Protein AF-A0A5B7D8T9-F1 (afdb_monomer_lite)

Sequence (237 aa):
MVVQKFILGPGKRHCGALPFSFLIMLFISLNLNTGWLFAVDQLNATWSFVVSMFLFISNCIALTYAAVNFSIFGKSLHQESNVDFWMGIGVLNAMAVYTTGSLVGFLESFTIFLSHEMKHDMYKVCTGIIILLHLLVILWFIIENTWLTYTFNTIVLHYGVLVWYVATMYPKQILQSTSAMNGLLISNVVVAVLALFFRIIILYSRNKHNKLYKMSTPGCNSHHADQNLEQKINNWY

Structure (mmCIF, N/CA/C/O backbone):
data_AF-A0A5B7D8T9-F1
#
_entry.id   AF-A0A5B7D8T9-F1
#
loop_
_atom_site.group_PDB
_atom_site.id
_atom_site.type_symbol
_atom_site.label_atom_id
_atom_site.label_alt_id
_atom_site.label_comp_id
_atom_site.label_asym_id
_atom_site.label_entity_id
_atom_site.label_seq_id
_atom_site.pdbx_PDB_ins_code
_atom_site.Cartn_x
_atom_site.Cartn_y
_atom_site.Cartn_z
_atom_site.occupancy
_atom_site.B_iso_or_equiv
_atom_site.auth_seq_id
_atom_site.auth_comp_id
_atom_site.auth_asym_id
_atom_site.auth_atom_id
_atom_site.pdbx_PDB_model_num
ATOM 1 N N . MET A 1 1 ? -30.979 7.161 8.306 1.00 43.00 1 MET A N 1
ATOM 2 C CA . MET A 1 1 ? -30.686 7.421 9.738 1.00 43.00 1 MET A CA 1
ATOM 3 C C . MET A 1 1 ? -29.367 6.810 10.224 1.00 43.00 1 MET A C 1
ATOM 5 O O . MET A 1 1 ? -28.649 7.505 10.926 1.00 43.00 1 MET A O 1
ATOM 9 N N . VAL A 1 2 ? -29.001 5.578 9.840 1.00 43.75 2 VAL A N 1
ATOM 10 C CA . VAL A 1 2 ? -27.739 4.922 10.270 1.00 43.75 2 VAL A CA 1
ATOM 11 C C . VAL A 1 2 ? -26.482 5.679 9.806 1.00 43.75 2 VAL A C 1
ATOM 13 O O . VAL A 1 2 ? -25.624 6.006 10.617 1.00 43.75 2 VAL A O 1
ATOM 16 N N . VAL A 1 3 ? -26.436 6.093 8.534 1.00 46.97 3 VAL A N 1
ATOM 17 C CA . VAL A 1 3 ? -25.315 6.872 7.959 1.00 46.97 3 VAL A CA 1
ATOM 18 C C . VAL A 1 3 ? -25.093 8.203 8.690 1.00 46.97 3 VAL A C 1
ATOM 20 O O . VAL A 1 3 ? -23.965 8.653 8.859 1.00 46.97 3 VAL A O 1
ATOM 23 N N . GLN A 1 4 ? -26.170 8.815 9.189 1.00 43.34 4 GLN A N 1
ATOM 24 C CA . GLN A 1 4 ? -26.106 10.103 9.874 1.00 43.34 4 GLN A CA 1
ATOM 25 C C . GLN A 1 4 ? -25.490 9.968 11.272 1.00 43.34 4 GLN A C 1
ATOM 27 O O . GLN A 1 4 ? -24.691 10.810 11.651 1.00 43.34 4 GLN A O 1
ATOM 32 N N . LYS A 1 5 ? -25.767 8.883 12.008 1.00 44.53 5 LYS A N 1
ATOM 33 C CA . LYS A 1 5 ? -25.095 8.596 13.289 1.00 44.53 5 LYS A CA 1
ATOM 34 C C . LYS A 1 5 ? -23.629 8.203 13.110 1.00 44.53 5 LYS A C 1
ATOM 36 O O . LYS A 1 5 ? -22.812 8.537 13.957 1.00 44.53 5 LYS A O 1
ATOM 41 N N . PHE A 1 6 ? -23.291 7.553 12.001 1.00 46.81 6 PHE A N 1
ATOM 42 C CA . PHE A 1 6 ? -21.914 7.158 11.709 1.00 46.81 6 PHE A CA 1
ATOM 43 C C . PHE A 1 6 ? -21.013 8.362 11.387 1.00 46.81 6 PHE A C 1
ATOM 45 O O . PHE A 1 6 ? -19.871 8.434 11.839 1.00 46.81 6 PHE A O 1
ATOM 52 N N . ILE A 1 7 ? -21.557 9.335 10.645 1.00 47.19 7 ILE A N 1
ATOM 53 C CA . ILE A 1 7 ? -20.848 10.560 10.246 1.00 47.19 7 ILE A CA 1
ATOM 54 C C . ILE A 1 7 ? -20.921 11.646 11.332 1.00 47.19 7 ILE A C 1
ATOM 56 O O . ILE A 1 7 ? -19.945 12.357 11.541 1.00 47.19 7 ILE A O 1
ATOM 60 N N . LEU A 1 8 ? -22.051 11.792 12.036 1.00 44.28 8 LEU A N 1
ATOM 61 C CA . LEU A 1 8 ? -22.294 12.915 12.959 1.00 44.28 8 LEU A CA 1
ATOM 62 C C . LEU A 1 8 ? -22.369 12.523 14.443 1.00 44.28 8 LEU A C 1
ATOM 64 O O . LEU A 1 8 ? -22.479 13.414 15.280 1.00 44.28 8 LEU A O 1
ATOM 68 N N . GLY A 1 9 ? -22.294 11.233 14.782 1.00 39.81 9 GLY A N 1
ATOM 69 C CA . GLY A 1 9 ? -22.501 10.741 16.145 1.00 39.81 9 GLY A CA 1
ATOM 70 C C . GLY A 1 9 ? -23.985 10.743 16.564 1.00 39.81 9 GLY A C 1
ATOM 71 O O . GLY A 1 9 ? -24.814 11.466 15.997 1.00 39.81 9 GLY A O 1
ATOM 72 N N . PRO A 1 10 ? -24.389 9.919 17.546 1.00 38.25 10 PRO A N 1
ATOM 73 C CA . PRO A 1 10 ? -25.750 9.928 18.065 1.00 38.25 10 PRO A CA 1
ATOM 74 C C . PRO A 1 10 ? -25.971 11.140 18.982 1.00 38.25 10 PRO A C 1
ATOM 76 O O . PRO A 1 10 ? -25.661 11.092 20.160 1.00 38.25 10 PRO A O 1
ATOM 79 N N . GLY A 1 11 ? -26.571 12.209 18.448 1.00 42.06 11 GLY A N 1
ATOM 80 C CA . GLY A 1 11 ? -27.147 13.307 19.237 1.00 42.06 11 GLY A CA 1
ATOM 81 C C . GLY A 1 11 ? -26.128 14.228 19.928 1.00 42.06 11 GLY A C 1
ATOM 82 O O . GLY A 1 11 ? -25.391 13.825 20.817 1.00 42.06 11 GLY A O 1
ATOM 83 N N . LYS A 1 12 ? -26.129 15.514 19.548 1.00 41.88 12 LYS A N 1
ATOM 84 C CA . LYS A 1 12 ? -25.393 16.630 20.191 1.00 41.88 12 LYS A CA 1
ATOM 85 C C . LYS A 1 12 ? -23.893 16.411 20.497 1.00 41.88 12 LYS A C 1
ATOM 87 O O . LYS A 1 12 ? -23.324 17.181 21.266 1.00 41.88 12 LYS A O 1
ATOM 92 N N . ARG A 1 13 ? -23.223 15.419 19.905 1.00 42.53 13 ARG A N 1
ATOM 93 C CA . ARG A 1 13 ? -21.774 15.207 20.046 1.00 42.53 13 ARG A CA 1
ATOM 94 C C . ARG A 1 13 ? -21.156 14.951 18.678 1.00 42.53 13 ARG A C 1
ATOM 96 O O . ARG A 1 13 ? -21.388 13.909 18.084 1.00 42.53 13 ARG A O 1
ATOM 103 N N . HIS A 1 14 ? -20.341 15.897 18.215 1.00 39.81 14 HIS A N 1
ATOM 104 C CA . HIS A 1 14 ? -19.605 15.876 16.942 1.00 39.81 14 HIS A CA 1
ATOM 105 C C . HIS A 1 14 ? -18.456 14.842 16.887 1.00 39.81 14 HIS A C 1
ATOM 107 O O . HIS A 1 14 ? -17.431 15.088 16.260 1.00 39.81 14 HIS A O 1
ATOM 113 N N . CYS A 1 15 ? -18.588 13.691 17.546 1.00 44.22 15 CYS A N 1
ATOM 114 C CA . CYS A 1 15 ? -17.618 12.596 17.475 1.00 44.22 15 CYS A CA 1
ATOM 115 C C . CYS A 1 15 ? -18.194 11.477 16.604 1.00 44.22 15 CYS A C 1
ATOM 117 O O . CYS A 1 15 ? -18.611 10.433 17.100 1.00 44.22 15 CYS A O 1
ATOM 119 N N . GLY A 1 16 ? -18.270 11.732 15.296 1.00 53.00 16 GLY A N 1
ATOM 120 C CA . GLY A 1 16 ? -18.497 10.678 14.310 1.00 53.00 16 GLY A CA 1
ATOM 121 C C . GLY A 1 16 ? -17.298 9.730 14.253 1.00 53.00 16 GLY A C 1
ATOM 122 O O . GLY A 1 16 ? -16.167 10.123 14.540 1.00 53.00 16 GLY A O 1
ATOM 123 N N . ALA A 1 17 ? -17.532 8.479 13.861 1.00 53.25 17 ALA A N 1
ATOM 124 C CA . ALA A 1 17 ? -16.479 7.466 13.747 1.00 53.25 17 ALA A CA 1
ATOM 125 C C . ALA A 1 17 ? -15.446 7.800 12.652 1.00 53.25 17 ALA A C 1
ATOM 127 O O . ALA A 1 17 ? -14.334 7.273 12.659 1.00 53.25 17 ALA A O 1
ATOM 128 N N . LEU A 1 18 ? -15.817 8.679 11.714 1.00 63.09 18 LEU A N 1
ATOM 129 C CA . LEU A 1 18 ? -14.975 9.162 10.627 1.00 63.09 18 LEU A CA 1
ATOM 130 C C . LEU A 1 18 ? -14.757 10.678 10.768 1.00 63.09 18 LEU A C 1
ATOM 132 O O . LEU A 1 18 ? -15.728 11.434 10.718 1.00 63.09 18 LEU A O 1
ATOM 136 N N . PRO A 1 19 ? -13.507 11.149 10.923 1.00 72.44 19 PRO A N 1
ATOM 137 C CA . PRO A 1 19 ? -13.220 12.574 11.053 1.00 72.44 19 PRO A CA 1
ATOM 138 C C . PRO A 1 19 ? -13.486 13.308 9.731 1.00 72.44 19 PRO A C 1
ATOM 140 O O . PRO A 1 19 ? -13.296 12.757 8.648 1.00 72.44 19 PRO A O 1
ATOM 143 N N . PHE A 1 20 ? -13.825 14.595 9.797 1.00 76.19 20 PHE A N 1
ATOM 144 C CA . PHE A 1 20 ? -13.980 15.431 8.598 1.00 76.19 20 PHE A CA 1
ATOM 145 C C . PHE A 1 20 ? -12.715 15.435 7.715 1.00 76.19 20 PHE A C 1
ATOM 147 O O . PHE A 1 20 ? -12.805 15.363 6.491 1.00 76.19 20 PHE A O 1
ATOM 154 N N . SER A 1 21 ? -11.530 15.391 8.334 1.00 75.94 21 SER A N 1
ATOM 155 C CA . SER A 1 21 ? -10.243 15.281 7.635 1.00 75.94 21 SER A CA 1
ATOM 156 C C . SER A 1 21 ? -10.119 14.015 6.780 1.00 75.94 21 SER A C 1
ATOM 158 O O . SER A 1 21 ? -9.490 14.051 5.726 1.00 75.94 21 SER A O 1
ATOM 160 N N . PHE A 1 22 ? -10.742 12.904 7.194 1.00 80.38 22 PHE A N 1
ATOM 161 C CA . PHE A 1 22 ? -10.774 11.677 6.396 1.00 80.38 22 PHE A CA 1
ATOM 162 C C . PHE A 1 22 ? -11.595 11.871 5.119 1.00 80.38 22 PHE A C 1
ATOM 164 O O . PHE A 1 22 ? -11.158 11.450 4.054 1.00 80.38 22 PHE A O 1
ATOM 171 N N . LEU A 1 23 ? -12.744 12.549 5.201 1.00 82.19 23 LEU A N 1
ATOM 172 C CA . LEU A 1 23 ? -13.601 12.802 4.038 1.00 82.19 23 LEU A CA 1
ATOM 173 C C . LEU A 1 23 ? -12.921 13.715 3.013 1.00 82.19 23 LEU A C 1
ATOM 175 O O . LEU A 1 23 ? -13.000 13.444 1.816 1.00 82.19 23 LEU A O 1
ATOM 179 N N . ILE A 1 24 ? -12.213 14.752 3.473 1.00 85.31 24 ILE A N 1
ATOM 180 C CA . ILE A 1 24 ? -11.424 15.620 2.5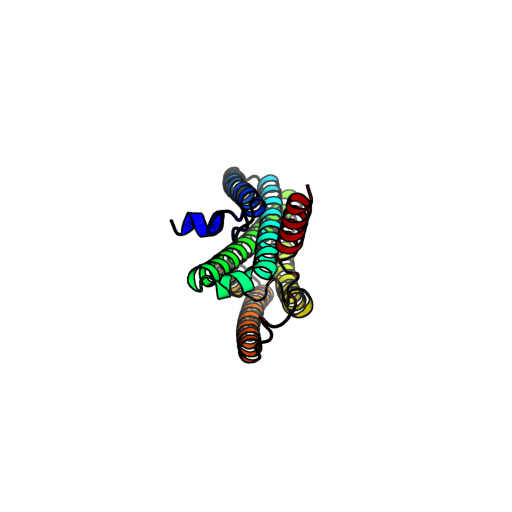87 1.00 85.31 24 ILE A CA 1
ATOM 181 C C . ILE A 1 24 ? -10.347 14.806 1.868 1.00 85.31 24 ILE A C 1
ATOM 183 O O . ILE A 1 24 ? -10.234 14.883 0.646 1.00 85.31 24 ILE A O 1
ATOM 187 N N . MET A 1 25 ? -9.580 13.999 2.608 1.00 84.75 25 MET A N 1
ATOM 188 C CA . MET A 1 25 ? -8.524 13.181 2.009 1.00 84.75 25 MET A CA 1
ATOM 189 C C . MET A 1 25 ? -9.087 12.140 1.044 1.00 84.75 25 MET A C 1
ATOM 191 O O . MET A 1 25 ? -8.540 11.972 -0.037 1.00 84.75 25 MET A O 1
ATOM 195 N N . LEU A 1 26 ? -10.217 11.509 1.371 1.00 84.00 26 LEU A N 1
ATOM 196 C CA . LEU A 1 26 ? -10.896 10.570 0.478 1.00 84.00 26 LEU A CA 1
ATOM 197 C C . LEU A 1 26 ? -11.337 11.247 -0.827 1.00 84.00 26 LEU A C 1
ATOM 199 O O . LEU A 1 26 ? -11.164 10.681 -1.904 1.00 84.00 26 LEU A O 1
ATOM 203 N N . PHE A 1 27 ? -11.875 12.465 -0.744 1.00 88.88 27 PHE A N 1
ATOM 204 C CA . PHE A 1 27 ? -12.256 13.235 -1.924 1.00 88.88 27 PHE A CA 1
ATOM 205 C C . PHE A 1 27 ? -11.039 13.572 -2.791 1.00 88.88 27 PHE A C 1
ATOM 207 O O . PHE A 1 27 ? -11.078 13.378 -4.005 1.00 88.88 27 PHE A O 1
ATOM 214 N N . ILE A 1 28 ? -9.935 14.015 -2.183 1.00 88.75 28 ILE A N 1
ATOM 215 C CA . ILE A 1 28 ? -8.673 14.266 -2.894 1.00 88.75 28 ILE A CA 1
ATOM 216 C C . ILE A 1 28 ? -8.180 12.981 -3.573 1.00 88.75 28 ILE A C 1
ATOM 218 O O . ILE A 1 28 ? -7.892 13.002 -4.768 1.00 88.75 28 ILE A O 1
ATOM 222 N N . SER A 1 29 ? -8.162 11.852 -2.859 1.00 89.25 29 SER A N 1
ATOM 223 C CA . SER A 1 29 ? -7.761 10.550 -3.401 1.00 89.25 29 SER A CA 1
ATOM 224 C C . SER A 1 29 ? -8.619 10.105 -4.587 1.00 89.25 29 SER A C 1
ATOM 226 O O . SER A 1 29 ? -8.094 9.554 -5.550 1.00 89.25 29 SER A O 1
ATOM 228 N N . LEU A 1 30 ? -9.935 10.338 -4.553 1.00 88.56 30 LEU A N 1
ATOM 229 C CA . LEU A 1 30 ? -10.829 10.007 -5.669 1.00 88.56 30 LEU A CA 1
ATOM 230 C C . LEU A 1 30 ? -10.535 10.864 -6.905 1.00 88.56 30 LEU A C 1
ATOM 232 O O . LEU A 1 30 ? -10.457 10.332 -8.009 1.00 88.56 30 LEU A O 1
ATOM 236 N N . ASN A 1 31 ? -10.309 12.169 -6.727 1.00 91.06 31 ASN A N 1
ATOM 237 C CA . ASN A 1 31 ? -9.946 13.058 -7.834 1.00 91.06 31 ASN A CA 1
ATOM 238 C C . ASN A 1 31 ? -8.579 12.698 -8.432 1.00 91.06 31 ASN A C 1
ATOM 240 O O . ASN A 1 31 ? -8.431 12.680 -9.652 1.00 91.06 31 ASN A O 1
ATOM 244 N N . LEU A 1 32 ? -7.596 12.370 -7.589 1.00 89.00 32 LEU A N 1
ATOM 245 C CA . LEU A 1 32 ? -6.278 11.919 -8.038 1.00 89.00 32 LEU A CA 1
ATOM 246 C C . LEU A 1 32 ? -6.350 10.586 -8.790 1.00 89.00 32 LEU A C 1
ATOM 248 O O . LEU A 1 32 ? -5.643 10.424 -9.778 1.00 89.00 32 LEU A O 1
ATOM 252 N N . ASN A 1 33 ? -7.220 9.659 -8.381 1.00 90.38 33 ASN A N 1
ATOM 253 C CA . ASN A 1 33 ? -7.427 8.401 -9.104 1.00 90.38 33 ASN A CA 1
ATOM 254 C C . ASN A 1 33 ? -7.993 8.654 -10.512 1.00 90.38 33 ASN A C 1
ATOM 256 O O . ASN A 1 33 ? -7.433 8.187 -11.502 1.00 90.38 33 ASN A O 1
ATOM 260 N N . THR A 1 34 ? -9.024 9.491 -10.631 1.00 89.44 34 THR A N 1
ATOM 261 C CA . THR A 1 34 ? -9.548 9.888 -11.947 1.00 89.44 34 THR A CA 1
ATOM 262 C C . THR A 1 34 ? -8.481 10.602 -12.786 1.00 89.44 34 THR A C 1
ATOM 264 O O . THR A 1 34 ? -8.337 10.325 -13.974 1.00 89.44 34 THR A O 1
ATOM 267 N N . GLY A 1 35 ? -7.688 11.486 -12.169 1.00 88.00 35 GLY A N 1
ATOM 268 C CA . GLY A 1 35 ? -6.575 12.177 -12.824 1.00 88.00 35 GLY A CA 1
ATOM 269 C C . GLY A 1 35 ? -5.482 11.230 -13.325 1.00 88.00 35 GLY A C 1
ATOM 270 O O . GLY A 1 35 ? -4.941 11.443 -14.408 1.00 88.00 35 GLY A O 1
ATOM 271 N N . TRP A 1 36 ? -5.189 10.162 -12.579 1.00 89.12 36 TRP A N 1
ATOM 272 C CA . TRP A 1 36 ? -4.262 9.114 -13.000 1.00 89.12 36 TRP A CA 1
ATOM 273 C C . TRP A 1 36 ? -4.777 8.376 -14.237 1.00 89.12 36 TRP A C 1
ATOM 275 O O . TRP A 1 36 ? -4.012 8.151 -15.169 1.00 89.12 36 TRP A O 1
ATOM 285 N N . LEU A 1 37 ? -6.077 8.073 -14.295 1.00 87.75 37 LEU A N 1
ATOM 286 C CA . LEU A 1 37 ? -6.676 7.406 -15.452 1.00 87.75 37 LEU A CA 1
ATOM 287 C C . LEU A 1 37 ? -6.479 8.223 -16.741 1.00 87.75 37 LEU A C 1
ATOM 289 O O . LEU A 1 37 ? -6.075 7.679 -17.765 1.00 87.75 37 LEU A O 1
ATOM 293 N N . PHE A 1 38 ? -6.684 9.543 -16.669 1.00 89.81 38 PHE A N 1
ATOM 294 C CA . PHE A 1 38 ? -6.416 10.449 -17.791 1.00 89.81 38 PHE A CA 1
ATOM 295 C C . PHE A 1 38 ? -4.926 10.549 -18.136 1.00 89.81 38 PHE A C 1
ATOM 297 O O . PHE A 1 38 ? -4.572 10.682 -19.305 1.00 89.81 38 PHE A O 1
ATOM 304 N N . ALA A 1 39 ? -4.042 10.481 -17.137 1.00 86.88 39 ALA A N 1
ATOM 305 C CA . ALA A 1 39 ? -2.597 10.492 -17.354 1.00 86.88 39 ALA A CA 1
ATOM 306 C C . ALA A 1 39 ? -2.124 9.270 -18.155 1.00 86.88 39 ALA A C 1
ATOM 308 O O . ALA A 1 39 ? -1.295 9.404 -19.059 1.00 86.88 39 ALA A O 1
ATOM 309 N N . VAL A 1 40 ? -2.681 8.100 -17.831 1.00 83.25 40 VAL A N 1
ATOM 310 C CA . VAL A 1 40 ? -2.406 6.839 -18.526 1.00 83.25 40 VAL A CA 1
ATOM 311 C C . VAL A 1 40 ? -2.975 6.865 -19.944 1.00 83.25 40 VAL A C 1
ATOM 313 O O . VAL A 1 40 ? -2.287 6.446 -20.870 1.00 83.25 40 VAL A O 1
ATOM 316 N N . ASP A 1 41 ? -4.182 7.405 -20.132 1.00 87.94 41 ASP A N 1
ATOM 317 C CA . ASP A 1 41 ? -4.826 7.523 -21.450 1.00 87.94 41 ASP A CA 1
ATOM 318 C C . ASP A 1 41 ? -4.022 8.411 -22.416 1.00 87.94 41 ASP A C 1
ATOM 320 O O . ASP A 1 41 ? -3.863 8.104 -23.594 1.00 87.94 41 ASP A O 1
ATOM 324 N N . GLN A 1 42 ? -3.401 9.473 -21.896 1.00 86.38 42 GLN A N 1
ATOM 325 C CA . GLN A 1 42 ? -2.500 10.332 -22.670 1.00 86.38 42 GLN A CA 1
ATOM 326 C C . GLN A 1 42 ? -1.100 9.731 -22.892 1.00 86.38 42 GLN A C 1
ATOM 328 O O . GLN A 1 42 ? -0.241 10.401 -23.468 1.00 86.38 42 GLN A O 1
ATOM 333 N N . LEU A 1 43 ? -0.842 8.501 -22.427 1.00 81.62 43 LEU A N 1
ATOM 334 C CA . LEU A 1 43 ? 0.456 7.812 -22.488 1.00 81.62 43 LEU A CA 1
ATOM 335 C C . LEU A 1 43 ? 1.620 8.631 -21.898 1.00 81.62 43 LEU A C 1
ATOM 337 O O . LEU A 1 43 ? 2.786 8.415 -22.234 1.00 81.62 43 LEU A O 1
ATOM 341 N N . ASN A 1 44 ? 1.329 9.568 -20.992 1.00 86.00 44 ASN A N 1
ATOM 342 C CA . ASN A 1 44 ? 2.344 10.406 -20.368 1.00 86.00 44 ASN A CA 1
ATOM 343 C C . ASN A 1 44 ? 2.877 9.716 -19.104 1.00 86.00 44 ASN A C 1
ATOM 345 O O . ASN A 1 44 ? 2.279 9.793 -18.023 1.00 86.00 44 ASN A O 1
ATOM 349 N N . ALA A 1 45 ? 4.015 9.031 -19.249 1.00 84.38 45 ALA A N 1
ATOM 350 C CA . ALA A 1 45 ? 4.645 8.248 -18.186 1.00 84.38 45 ALA A CA 1
ATOM 351 C C . ALA A 1 45 ? 5.021 9.100 -16.962 1.00 84.38 45 ALA A C 1
ATOM 353 O O . ALA A 1 45 ? 4.786 8.693 -15.822 1.00 84.38 45 ALA A O 1
ATOM 354 N N . THR A 1 46 ? 5.552 10.304 -17.190 1.00 88.12 46 THR A N 1
ATOM 355 C CA . THR A 1 46 ? 5.967 11.216 -16.116 1.00 88.12 46 THR A CA 1
ATOM 356 C C . THR A 1 46 ? 4.766 11.699 -15.307 1.00 88.12 46 THR A C 1
ATOM 358 O O . THR A 1 46 ? 4.784 11.653 -14.076 1.00 88.12 46 THR A O 1
ATOM 361 N N . TRP A 1 47 ? 3.688 12.108 -15.981 1.00 88.62 47 TRP A N 1
ATOM 362 C CA . TRP A 1 47 ? 2.477 12.560 -15.296 1.00 88.62 47 TRP A CA 1
ATOM 363 C C . TRP A 1 47 ? 1.801 11.422 -14.522 1.00 88.62 47 TRP A C 1
ATOM 365 O O . TRP A 1 47 ? 1.436 11.597 -13.358 1.00 88.62 47 TRP A O 1
ATOM 375 N N . SER A 1 48 ? 1.729 10.229 -15.118 1.00 88.06 48 SER A N 1
ATOM 376 C CA . SER A 1 48 ? 1.174 9.035 -14.465 1.00 88.06 48 SER A CA 1
ATOM 377 C C . SER A 1 48 ? 1.929 8.677 -13.185 1.00 88.06 48 SER A C 1
ATOM 379 O O . SER A 1 48 ? 1.309 8.365 -12.166 1.00 88.06 48 SER A O 1
ATOM 381 N N . PHE A 1 49 ? 3.261 8.781 -13.198 1.00 89.62 49 PHE A N 1
ATOM 382 C CA . PHE A 1 49 ? 4.093 8.561 -12.017 1.00 89.62 49 PHE A CA 1
ATOM 383 C C . PHE A 1 49 ? 3.811 9.579 -10.906 1.00 89.62 49 PHE A C 1
ATOM 385 O O . PHE A 1 49 ? 3.533 9.184 -9.770 1.00 89.62 49 PHE A O 1
ATOM 392 N N . VAL A 1 50 ? 3.832 10.876 -11.228 1.00 92.19 50 VAL A N 1
ATOM 393 C CA . VAL A 1 50 ? 3.627 11.946 -10.239 1.00 92.19 50 VAL A CA 1
ATOM 394 C C . VAL A 1 50 ? 2.248 11.828 -9.593 1.00 92.19 50 VAL A C 1
ATOM 396 O O . VAL A 1 50 ? 2.139 11.824 -8.366 1.00 92.19 50 VAL A O 1
ATOM 399 N N . VAL A 1 51 ? 1.192 11.660 -10.392 1.00 91.31 51 VAL A N 1
ATOM 400 C CA . VAL A 1 51 ? -0.175 11.538 -9.868 1.00 91.31 51 VAL A CA 1
ATOM 401 C C . VAL A 1 51 ? -0.331 10.277 -9.013 1.00 91.31 51 VAL A C 1
ATOM 403 O O . VAL A 1 51 ? -0.915 10.353 -7.932 1.00 91.31 51 VAL A O 1
ATOM 406 N N . SER A 1 52 ? 0.256 9.144 -9.420 1.00 89.69 52 SER A N 1
ATOM 407 C CA . SER A 1 52 ? 0.236 7.908 -8.618 1.00 89.69 52 SER A CA 1
ATOM 408 C C . SER A 1 52 ? 0.946 8.062 -7.276 1.00 89.69 52 SER A C 1
ATOM 410 O O . SER A 1 52 ? 0.491 7.521 -6.268 1.00 89.69 52 SER A O 1
ATOM 412 N N . MET A 1 53 ? 2.049 8.813 -7.235 1.00 91.44 53 MET A N 1
ATOM 413 C CA . MET A 1 53 ? 2.772 9.099 -5.997 1.00 91.44 53 MET A CA 1
ATOM 414 C C . MET A 1 53 ? 1.899 9.901 -5.026 1.00 91.44 53 MET A C 1
ATOM 416 O O . MET A 1 53 ? 1.760 9.521 -3.862 1.00 91.44 53 MET A O 1
ATOM 420 N N . PHE A 1 54 ? 1.253 10.971 -5.500 1.00 92.12 54 PHE A N 1
ATOM 421 C CA . PHE A 1 54 ? 0.324 11.757 -4.680 1.00 92.12 54 PHE A CA 1
ATOM 422 C C . PHE A 1 54 ? -0.901 10.944 -4.244 1.00 92.12 54 PHE A C 1
ATOM 424 O O . PHE A 1 54 ? -1.345 11.067 -3.098 1.00 92.12 54 PHE A O 1
ATOM 431 N N . LEU A 1 55 ? -1.425 10.079 -5.115 1.00 92.00 55 LEU A N 1
ATOM 432 C CA . LEU A 1 55 ? -2.523 9.168 -4.793 1.00 92.00 55 LEU A CA 1
ATOM 433 C C . LEU A 1 55 ? -2.133 8.200 -3.666 1.00 92.00 55 LEU A C 1
ATOM 435 O O . LEU A 1 55 ? -2.867 8.042 -2.693 1.00 92.00 55 LEU A O 1
ATOM 439 N N . PHE A 1 56 ? -0.953 7.588 -3.751 1.00 91.12 56 PHE A N 1
ATOM 440 C CA . PHE A 1 56 ? -0.464 6.695 -2.705 1.00 91.12 56 PHE A CA 1
ATOM 441 C C . PHE A 1 56 ? -0.267 7.431 -1.370 1.00 91.12 56 PHE A C 1
ATOM 443 O O . PHE A 1 56 ? -0.732 6.958 -0.331 1.00 91.12 56 PHE A O 1
ATOM 450 N N . ILE A 1 57 ? 0.354 8.614 -1.388 1.00 89.56 57 ILE A N 1
ATOM 451 C CA . ILE A 1 57 ? 0.595 9.414 -0.176 1.00 89.56 57 ILE A CA 1
ATOM 452 C C . ILE A 1 57 ? -0.726 9.833 0.481 1.00 89.56 57 ILE A C 1
ATOM 454 O O . ILE A 1 57 ? -0.896 9.649 1.687 1.00 89.56 57 ILE A O 1
ATOM 458 N N . SER A 1 58 ? -1.679 10.353 -0.294 1.00 88.75 58 SER A N 1
ATOM 459 C CA . SER A 1 58 ? -2.996 10.754 0.224 1.00 88.75 58 SER A CA 1
ATOM 460 C C . SER A 1 58 ? -3.756 9.575 0.839 1.00 88.75 58 SER A C 1
ATOM 462 O O . SER A 1 58 ? -4.302 9.708 1.936 1.00 88.75 58 SER A O 1
ATOM 464 N N . ASN A 1 59 ? -3.701 8.392 0.223 1.00 89.44 59 ASN A N 1
ATOM 465 C CA . ASN A 1 59 ? -4.303 7.174 0.771 1.00 89.44 59 ASN A CA 1
ATOM 466 C C . ASN A 1 59 ? -3.623 6.685 2.058 1.00 89.44 59 ASN A C 1
ATOM 468 O O . ASN A 1 59 ? -4.311 6.272 2.994 1.00 89.44 59 ASN A O 1
ATOM 472 N N . CYS A 1 60 ? -2.297 6.785 2.164 1.00 87.12 60 CYS A N 1
ATOM 473 C CA . CYS A 1 60 ? -1.572 6.504 3.408 1.00 87.12 60 CYS A CA 1
ATOM 474 C C . CYS A 1 60 ? -1.983 7.454 4.542 1.00 87.12 60 CYS A C 1
ATOM 476 O O . CYS A 1 60 ? -2.204 7.019 5.677 1.00 87.12 60 CYS A O 1
ATOM 478 N N . ILE A 1 61 ? -2.131 8.745 4.236 1.00 86.56 61 ILE A N 1
ATOM 479 C CA . ILE A 1 61 ? -2.568 9.762 5.198 1.00 86.56 61 ILE A CA 1
ATOM 480 C C . ILE A 1 61 ? -4.012 9.490 5.642 1.00 86.56 61 ILE A C 1
ATOM 482 O O . ILE A 1 61 ? -4.288 9.447 6.842 1.00 86.56 61 ILE A O 1
ATOM 486 N N . ALA A 1 62 ? -4.924 9.237 4.698 1.00 84.12 62 ALA A N 1
ATOM 487 C CA . ALA A 1 62 ? -6.322 8.915 4.983 1.00 84.12 62 ALA A CA 1
ATOM 488 C C . ALA A 1 62 ? -6.452 7.665 5.867 1.00 84.12 62 ALA A C 1
ATOM 490 O O . ALA A 1 62 ? -7.186 7.679 6.858 1.00 84.12 62 ALA A O 1
ATOM 491 N N . LEU A 1 63 ? -5.696 6.610 5.550 1.00 86.00 63 LEU A N 1
ATOM 492 C CA . LEU A 1 63 ? -5.668 5.374 6.327 1.00 86.00 63 LEU A CA 1
ATOM 493 C C . LEU A 1 63 ? -5.156 5.613 7.751 1.00 86.00 63 LEU A C 1
ATOM 495 O O . LEU A 1 63 ? -5.743 5.108 8.704 1.00 86.00 63 LEU A O 1
ATOM 499 N N . THR A 1 64 ? -4.108 6.423 7.908 1.00 83.06 64 THR A N 1
ATOM 500 C CA . THR A 1 64 ? -3.556 6.762 9.227 1.00 83.06 64 THR A CA 1
ATOM 501 C C . THR A 1 64 ? -4.560 7.541 10.067 1.00 83.06 64 THR A C 1
ATOM 503 O O . THR A 1 64 ? -4.787 7.186 11.223 1.00 83.06 64 THR A O 1
ATOM 506 N N . TYR A 1 65 ? -5.231 8.546 9.496 1.00 82.12 65 TYR A N 1
ATOM 507 C CA . TYR A 1 65 ? -6.286 9.268 10.210 1.00 82.12 65 TYR A CA 1
ATOM 508 C C . TYR A 1 65 ? -7.441 8.350 10.609 1.00 82.12 65 TYR A C 1
ATOM 510 O O . TYR A 1 65 ? -7.910 8.433 11.746 1.00 82.12 65 TYR A O 1
ATOM 518 N N . ALA A 1 66 ? -7.886 7.461 9.719 1.00 80.31 66 ALA A N 1
ATOM 519 C CA . ALA A 1 66 ? -8.940 6.501 10.032 1.00 80.31 66 ALA A CA 1
ATOM 520 C C . ALA A 1 66 ? -8.516 5.544 11.160 1.00 80.31 66 ALA A C 1
ATOM 522 O O . ALA A 1 66 ? -9.271 5.339 12.110 1.00 80.31 66 ALA A O 1
ATOM 523 N N . ALA A 1 67 ? -7.291 5.019 11.107 1.00 79.31 67 ALA A N 1
ATOM 524 C CA . ALA A 1 67 ? -6.771 4.069 12.085 1.00 79.31 67 ALA A CA 1
ATOM 525 C C . ALA A 1 67 ? -6.574 4.711 13.469 1.00 79.31 67 ALA A C 1
ATOM 527 O O . ALA A 1 67 ? -6.974 4.138 14.483 1.00 79.31 67 ALA A O 1
ATOM 528 N N . VAL A 1 68 ? -6.027 5.931 13.526 1.00 79.19 68 VAL A N 1
ATOM 529 C CA . VAL A 1 68 ? -5.846 6.682 14.780 1.00 79.19 68 VAL A CA 1
ATOM 530 C C . VAL A 1 68 ? -7.193 6.970 15.435 1.00 79.19 68 VAL A C 1
ATOM 532 O O . VAL A 1 68 ? -7.375 6.658 16.611 1.00 79.19 68 VAL A O 1
ATOM 535 N N . ASN A 1 69 ? -8.167 7.483 14.681 1.00 74.50 69 ASN A N 1
ATOM 536 C CA . ASN A 1 69 ? -9.494 7.761 15.232 1.00 74.50 69 ASN A CA 1
ATOM 537 C C . ASN A 1 69 ? -10.203 6.482 15.683 1.00 74.50 69 ASN A C 1
ATOM 539 O O . ASN A 1 69 ? -10.769 6.450 16.775 1.00 74.50 69 ASN A O 1
ATOM 543 N N . PHE A 1 70 ? -10.100 5.397 14.914 1.00 74.31 70 PHE A N 1
ATOM 544 C CA . PHE A 1 70 ? -10.658 4.111 15.321 1.00 74.31 70 PHE A CA 1
ATOM 545 C C . PHE A 1 70 ? -9.996 3.569 16.597 1.00 74.31 70 PHE A C 1
ATOM 547 O O . PHE A 1 70 ? -10.680 3.013 17.451 1.00 74.31 70 PHE A O 1
ATOM 554 N N . SER A 1 71 ? -8.691 3.782 16.790 1.00 73.00 71 SER A N 1
ATOM 555 C CA . SER A 1 71 ? -7.999 3.371 18.020 1.00 73.00 71 SER A CA 1
ATOM 556 C C . SER A 1 71 ? -8.456 4.144 19.265 1.00 73.00 71 SER A C 1
ATOM 558 O O . SER A 1 71 ? -8.516 3.570 20.350 1.00 73.00 71 SER A O 1
ATOM 560 N N . ILE A 1 72 ? -8.840 5.417 19.106 1.00 70.88 72 ILE A N 1
ATOM 561 C CA . ILE A 1 72 ? -9.308 6.282 20.199 1.00 70.88 72 ILE A CA 1
ATOM 562 C C . ILE A 1 72 ? -10.781 5.998 20.528 1.00 70.88 72 ILE A C 1
ATOM 564 O O . ILE A 1 72 ? -11.136 5.802 21.690 1.00 70.88 72 ILE A O 1
ATOM 568 N N . PHE A 1 73 ? -11.648 5.941 19.512 1.00 68.00 73 PHE A N 1
ATOM 569 C CA . PHE A 1 73 ? -13.102 5.845 19.694 1.00 68.00 73 PHE A CA 1
ATOM 570 C C . PHE A 1 73 ? -13.653 4.415 19.630 1.00 68.00 73 PHE A C 1
ATOM 572 O O . PHE A 1 73 ? -14.783 4.174 20.060 1.00 68.00 73 PHE A O 1
ATOM 579 N N . GLY A 1 74 ? -12.872 3.442 19.153 1.00 63.84 74 GLY A N 1
ATOM 580 C CA . GLY A 1 74 ? -13.333 2.075 18.892 1.00 63.84 74 GLY A CA 1
ATOM 581 C C . GLY A 1 74 ? -13.901 1.364 20.121 1.00 63.84 74 GLY A C 1
ATOM 582 O O . GLY A 1 74 ? -14.862 0.606 20.006 1.00 63.84 74 GLY A O 1
ATOM 583 N N . LYS A 1 75 ? -13.377 1.652 21.319 1.00 63.59 75 LYS A N 1
ATOM 584 C CA . LYS A 1 75 ? -13.907 1.086 22.569 1.00 63.59 75 LYS A CA 1
ATOM 585 C C . LYS A 1 75 ? -15.266 1.680 22.957 1.00 63.59 75 LYS A C 1
ATOM 587 O O . LYS A 1 75 ? -16.128 0.937 23.415 1.00 63.59 75 LYS A O 1
ATOM 592 N N . SER A 1 76 ? -15.459 2.985 22.748 1.00 59.81 76 SER A N 1
ATOM 593 C CA . SER A 1 76 ? -16.737 3.662 23.011 1.00 59.81 76 SER A CA 1
ATOM 594 C C . SER A 1 76 ? -17.810 3.198 22.025 1.00 59.81 76 SER A C 1
ATOM 596 O O . SER A 1 76 ? -18.936 2.919 22.423 1.00 59.81 76 SER A O 1
ATOM 598 N N . LEU A 1 77 ? -17.439 3.012 20.752 1.00 61.12 77 LEU A N 1
ATOM 599 C CA . LEU A 1 77 ? -18.342 2.480 19.731 1.00 61.12 77 LEU A CA 1
ATOM 600 C C . LEU A 1 77 ? -18.795 1.049 20.030 1.00 61.12 77 LEU A C 1
ATOM 602 O O . LEU A 1 77 ? -19.974 0.748 19.877 1.00 61.12 77 LEU A O 1
ATOM 606 N N . HIS A 1 78 ? -17.893 0.174 20.489 1.00 63.75 78 HIS A N 1
ATOM 607 C CA . HIS A 1 78 ? -18.259 -1.206 20.829 1.00 63.75 78 HIS A CA 1
ATOM 608 C C . HIS A 1 78 ? -19.291 -1.282 21.968 1.00 63.75 78 HIS A C 1
ATOM 610 O O . HIS A 1 78 ? -20.107 -2.198 22.000 1.00 63.75 78 HIS A O 1
ATOM 616 N N . GLN A 1 79 ? -19.270 -0.313 22.887 1.00 62.28 79 GLN A N 1
ATOM 617 C CA . GLN A 1 79 ? -20.209 -0.245 24.008 1.00 62.28 79 GLN A CA 1
ATOM 618 C C . GLN A 1 79 ? -21.577 0.326 23.609 1.00 62.28 79 GLN A C 1
ATOM 620 O O . GLN A 1 79 ? -22.586 -0.111 24.154 1.00 62.28 79 GLN A O 1
ATOM 625 N N . GLU A 1 80 ? -21.626 1.273 22.668 1.00 63.59 80 GLU A N 1
ATOM 626 C CA . GLU A 1 80 ? -22.883 1.893 22.227 1.00 63.59 80 GLU A CA 1
ATOM 627 C C . GLU A 1 80 ? -23.603 1.097 21.127 1.00 63.59 80 GLU A C 1
ATOM 629 O O . GLU A 1 80 ? -24.833 1.031 21.120 1.00 63.59 80 GLU A O 1
ATOM 634 N N . SER A 1 81 ? -22.869 0.496 20.184 1.00 64.69 81 SER A N 1
ATOM 635 C CA . SER A 1 81 ? -23.444 -0.202 19.031 1.00 64.69 81 SER A CA 1
ATOM 636 C C . SER A 1 81 ? -22.443 -1.166 18.392 1.00 64.69 81 SER A C 1
ATOM 638 O O . SER A 1 81 ? -21.468 -0.771 17.749 1.00 64.69 81 SER A O 1
ATOM 640 N N . ASN A 1 82 ? -22.728 -2.469 18.488 1.00 66.56 82 ASN A N 1
ATOM 641 C CA . ASN A 1 82 ? -21.928 -3.498 17.819 1.00 66.56 82 ASN A CA 1
ATOM 642 C C . ASN A 1 82 ? -21.897 -3.318 16.291 1.00 66.56 82 ASN A C 1
ATOM 644 O O . ASN A 1 82 ? -20.874 -3.586 15.668 1.00 66.56 82 ASN A O 1
ATOM 648 N N . VAL A 1 83 ? -22.990 -2.849 15.682 1.00 70.81 83 VAL A N 1
ATOM 649 C CA . VAL A 1 83 ? -23.092 -2.687 14.221 1.00 70.81 83 VAL A CA 1
ATOM 650 C C . VAL A 1 83 ? -22.146 -1.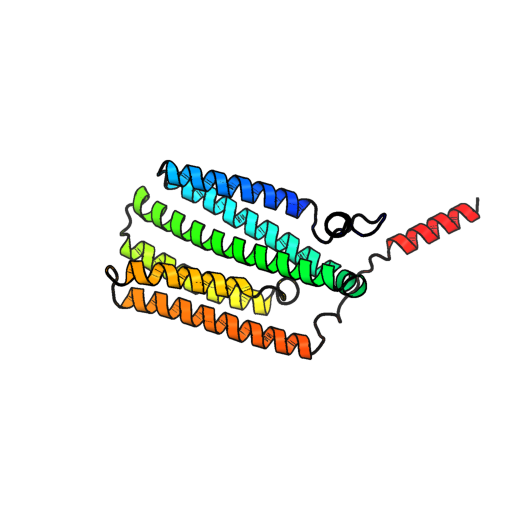597 13.719 1.00 70.81 83 VAL A C 1
ATOM 652 O O . VAL A 1 83 ? -21.418 -1.816 12.751 1.00 70.81 83 VAL A O 1
ATOM 655 N N . ASP A 1 84 ? -22.096 -0.457 14.410 1.00 66.94 84 ASP A N 1
ATOM 656 C CA . ASP A 1 84 ? -21.228 0.660 14.025 1.00 66.94 84 ASP A CA 1
ATOM 657 C C . ASP A 1 84 ? -19.744 0.304 14.222 1.00 66.94 84 ASP A C 1
ATOM 659 O O . ASP A 1 84 ? -18.891 0.657 13.407 1.00 66.94 84 ASP A O 1
ATOM 663 N N . PHE A 1 85 ? -19.421 -0.492 15.244 1.00 69.94 85 PHE A N 1
ATOM 664 C CA . PHE A 1 85 ? -18.066 -1.011 15.436 1.00 69.94 85 PHE A CA 1
ATOM 665 C C . PHE A 1 85 ? -17.598 -1.891 14.261 1.00 69.94 85 PHE A C 1
ATOM 667 O O . PHE A 1 85 ? -16.509 -1.678 13.721 1.00 69.94 85 PHE A O 1
ATOM 674 N N . TRP A 1 86 ? -18.429 -2.843 13.820 1.00 70.62 86 TRP A N 1
ATOM 675 C CA . TRP A 1 86 ? -18.104 -3.709 12.680 1.00 70.62 86 TRP A CA 1
ATOM 676 C C . TRP A 1 86 ? -18.025 -2.939 11.357 1.00 70.62 86 TRP A C 1
ATOM 678 O O . TRP A 1 86 ? -17.134 -3.215 10.551 1.00 70.62 86 TRP A O 1
ATOM 688 N N . MET A 1 87 ? -18.883 -1.934 11.147 1.00 74.88 87 MET A N 1
ATOM 689 C CA . MET A 1 87 ? -18.778 -1.042 9.986 1.00 74.88 87 MET A CA 1
ATOM 690 C C . MET A 1 87 ? -17.449 -0.277 9.968 1.00 74.88 87 MET A C 1
ATOM 692 O O . MET A 1 87 ? -16.817 -0.192 8.917 1.00 74.88 87 MET A O 1
ATOM 696 N N . GLY A 1 88 ? -16.979 0.218 11.118 1.00 73.44 88 GLY A N 1
ATOM 697 C CA . GLY A 1 88 ? -15.678 0.889 11.225 1.00 73.44 88 GLY A CA 1
ATOM 698 C C . GLY A 1 88 ? -14.502 -0.017 10.847 1.00 73.44 88 GLY A C 1
ATOM 699 O O . GLY A 1 88 ? -13.629 0.395 10.084 1.00 73.44 88 GLY A O 1
ATOM 700 N N . ILE A 1 89 ? -14.515 -1.278 11.296 1.00 75.75 89 ILE A N 1
ATOM 701 C CA . ILE A 1 89 ? -13.516 -2.283 10.889 1.00 75.75 89 ILE A CA 1
ATOM 702 C C . ILE A 1 89 ? -13.575 -2.538 9.381 1.00 75.75 89 ILE A C 1
ATOM 704 O O . ILE A 1 89 ? -12.528 -2.622 8.733 1.00 75.75 89 ILE A O 1
ATOM 708 N N . GLY A 1 90 ? -14.782 -2.648 8.820 1.00 78.38 90 GLY A N 1
ATOM 709 C CA . GLY A 1 90 ? -14.989 -2.820 7.385 1.00 78.38 90 GLY A CA 1
ATOM 710 C C . GLY A 1 90 ? -14.387 -1.673 6.575 1.00 78.38 90 GLY A C 1
ATOM 711 O O . GLY A 1 90 ? -13.618 -1.919 5.648 1.00 78.38 90 GLY A O 1
ATOM 712 N N . VAL A 1 91 ? -14.657 -0.424 6.968 1.00 80.44 91 VAL A N 1
ATOM 713 C CA . VAL A 1 91 ? -14.101 0.770 6.310 1.00 80.44 91 VAL A CA 1
ATOM 714 C C . VAL A 1 91 ? -12.577 0.798 6.407 1.00 80.44 91 VAL A C 1
ATOM 716 O O . VAL A 1 91 ? -11.911 1.070 5.411 1.00 80.44 91 VAL A O 1
ATOM 719 N N . LEU A 1 92 ? -12.004 0.467 7.567 1.00 83.12 92 LEU A N 1
ATOM 720 C CA . LEU A 1 92 ? -10.552 0.466 7.745 1.00 83.12 92 LEU A CA 1
ATOM 721 C C . LEU A 1 92 ? -9.861 -0.583 6.861 1.00 83.12 92 LEU A C 1
ATOM 723 O O . LEU A 1 92 ? -8.835 -0.299 6.244 1.00 83.12 92 LEU A O 1
ATOM 727 N N . ASN A 1 93 ? -10.453 -1.773 6.746 1.00 84.56 93 ASN A N 1
ATOM 728 C CA . ASN A 1 93 ? -9.958 -2.815 5.850 1.00 84.56 93 ASN A CA 1
ATOM 729 C C . ASN A 1 93 ? -10.124 -2.433 4.376 1.00 84.56 93 ASN A C 1
ATOM 731 O O . ASN A 1 93 ? -9.198 -2.644 3.598 1.00 84.56 93 ASN A O 1
ATOM 735 N N . ALA A 1 94 ? -11.256 -1.839 3.992 1.00 84.00 94 ALA A N 1
ATOM 736 C CA . ALA A 1 94 ? -11.473 -1.356 2.630 1.00 84.00 94 ALA A CA 1
ATOM 737 C C . ALA A 1 94 ? -10.453 -0.272 2.244 1.00 84.00 94 ALA A C 1
ATOM 739 O O . ALA A 1 94 ? -9.871 -0.321 1.161 1.00 84.00 94 ALA A O 1
ATOM 740 N N . MET A 1 95 ? -10.171 0.663 3.154 1.00 85.94 95 MET A N 1
ATOM 741 C CA . MET A 1 95 ? -9.146 1.684 2.943 1.00 85.94 95 MET A CA 1
ATOM 742 C C . MET A 1 95 ? -7.751 1.075 2.835 1.00 85.94 95 MET A C 1
ATOM 744 O O . MET A 1 95 ? -6.992 1.469 1.959 1.00 85.94 95 MET A O 1
ATOM 748 N N . ALA A 1 96 ? -7.414 0.087 3.664 1.00 85.44 96 ALA 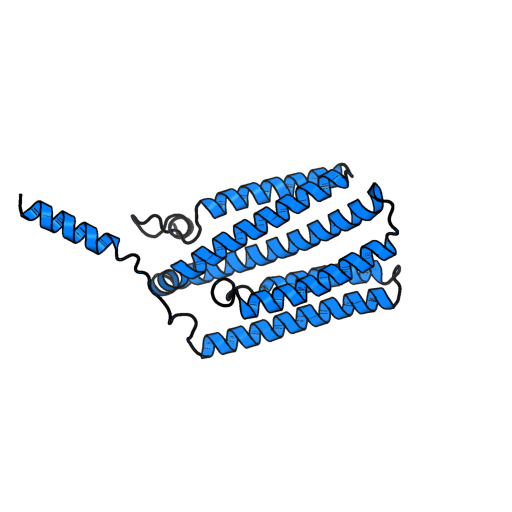A N 1
ATOM 749 C CA . ALA A 1 96 ? -6.130 -0.596 3.558 1.00 85.44 96 ALA A CA 1
ATOM 750 C C . ALA A 1 96 ? -5.963 -1.321 2.219 1.00 85.44 96 ALA A C 1
ATOM 752 O O . ALA A 1 96 ? -4.915 -1.202 1.589 1.00 85.44 96 ALA A O 1
ATOM 753 N N . VAL A 1 97 ? -7.012 -2.008 1.756 1.00 87.25 97 VAL A N 1
ATOM 754 C CA . VAL A 1 97 ? -7.063 -2.636 0.428 1.00 87.25 97 VAL A CA 1
ATOM 755 C C . VAL A 1 97 ? -6.786 -1.605 -0.666 1.00 87.25 97 VAL A C 1
ATOM 757 O O . VAL A 1 97 ? -5.940 -1.831 -1.533 1.00 87.25 97 VAL A O 1
ATOM 760 N N . TYR A 1 98 ? -7.448 -0.450 -0.597 1.00 88.50 98 TYR A N 1
ATOM 761 C CA . TYR A 1 98 ? -7.282 0.626 -1.569 1.00 88.50 98 TYR A CA 1
ATOM 762 C C . TYR A 1 98 ? -5.876 1.248 -1.535 1.00 88.50 98 TYR A C 1
ATOM 764 O O . TYR A 1 98 ? -5.273 1.481 -2.586 1.00 88.50 98 TYR A O 1
ATOM 772 N N . THR A 1 99 ? -5.304 1.452 -0.346 1.00 88.62 99 THR A N 1
ATOM 773 C CA . THR A 1 99 ? -3.929 1.944 -0.180 1.00 88.62 99 THR A CA 1
ATOM 774 C C . THR A 1 99 ? -2.909 0.958 -0.750 1.00 88.62 99 THR A C 1
ATOM 776 O O . THR A 1 99 ? -1.986 1.379 -1.445 1.00 88.62 99 THR A O 1
ATOM 779 N N . THR A 1 100 ? -3.083 -0.350 -0.532 1.00 87.62 100 THR A N 1
ATOM 780 C CA . THR A 1 100 ? -2.212 -1.375 -1.129 1.00 87.62 100 THR A CA 1
ATOM 781 C C . THR A 1 100 ? -2.331 -1.406 -2.649 1.00 87.62 100 THR A C 1
ATOM 783 O O . THR A 1 100 ? -1.309 -1.452 -3.326 1.00 87.62 100 THR A O 1
ATOM 786 N N . GLY A 1 101 ? -3.544 -1.312 -3.202 1.00 87.31 101 GLY A N 1
ATOM 787 C CA . GLY A 1 101 ? -3.727 -1.192 -4.653 1.00 87.31 101 GLY A CA 1
ATOM 788 C C . GLY A 1 101 ? -3.031 0.048 -5.225 1.00 87.31 101 GLY A C 1
ATOM 789 O O . GLY A 1 101 ? -2.352 -0.031 -6.246 1.00 87.31 101 GLY A O 1
ATOM 790 N N . SER A 1 102 ? -3.104 1.174 -4.512 1.00 89.50 102 SER A N 1
ATOM 791 C CA . SER A 1 102 ? -2.432 2.422 -4.902 1.00 89.50 102 SER A CA 1
ATOM 792 C C . SER A 1 102 ? -0.906 2.313 -4.856 1.00 89.50 102 SER A C 1
ATOM 794 O O . SER A 1 102 ? -0.233 2.868 -5.719 1.00 89.50 102 SER A O 1
ATOM 796 N N . LEU A 1 103 ? -0.349 1.573 -3.888 1.00 90.38 103 LEU A N 1
ATOM 797 C CA . LEU A 1 103 ? 1.086 1.271 -3.837 1.00 90.38 103 LEU A CA 1
ATOM 798 C C . LEU A 1 103 ? 1.529 0.490 -5.077 1.00 90.38 103 LEU A C 1
ATOM 800 O O . LEU A 1 103 ? 2.557 0.811 -5.668 1.00 90.38 103 LEU A O 1
ATOM 804 N N . VAL A 1 104 ? 0.755 -0.522 -5.479 1.00 88.38 104 VAL A N 1
ATOM 805 C CA . VAL A 1 104 ? 1.072 -1.316 -6.672 1.00 88.38 104 VAL A CA 1
ATOM 806 C C . VAL A 1 104 ? 0.999 -0.451 -7.931 1.00 88.38 104 VAL A C 1
ATOM 808 O O . VAL A 1 104 ? 1.947 -0.461 -8.711 1.00 88.38 104 VAL A O 1
ATOM 811 N N . GLY A 1 105 ? -0.051 0.361 -8.091 1.00 88.25 105 GLY A N 1
ATOM 812 C CA . GLY A 1 105 ? -0.170 1.291 -9.224 1.00 88.25 105 GLY A CA 1
ATOM 813 C C . GLY A 1 105 ? 0.958 2.331 -9.277 1.00 88.25 105 GLY A C 1
ATOM 814 O O . GLY A 1 105 ? 1.459 2.665 -10.354 1.00 88.25 105 GLY A O 1
ATOM 815 N N . PHE A 1 106 ? 1.430 2.790 -8.115 1.00 91.50 106 PHE A N 1
ATOM 816 C CA . PHE A 1 106 ? 2.621 3.630 -8.009 1.00 91.50 106 PHE A CA 1
ATOM 817 C C . PHE A 1 106 ? 3.888 2.903 -8.480 1.00 91.50 106 PHE A C 1
ATOM 819 O O . PHE A 1 106 ? 4.629 3.456 -9.290 1.00 91.50 106 PHE A O 1
ATOM 826 N N . LEU A 1 107 ? 4.128 1.668 -8.026 1.00 90.12 107 LEU A N 1
ATOM 827 C CA . LEU A 1 107 ? 5.286 0.872 -8.452 1.00 90.12 107 LEU A CA 1
ATOM 828 C C . LEU A 1 107 ? 5.251 0.559 -9.955 1.00 90.12 107 LEU A C 1
ATOM 830 O O . LEU A 1 107 ? 6.287 0.597 -10.618 1.00 90.12 107 LEU A O 1
ATOM 834 N N . GLU A 1 108 ? 4.071 0.296 -10.512 1.00 88.38 108 GLU A N 1
ATOM 835 C CA . GLU A 1 108 ? 3.882 0.095 -11.950 1.00 88.38 108 GLU A CA 1
ATOM 836 C C . GLU A 1 108 ? 4.212 1.370 -12.736 1.00 88.38 108 GLU A C 1
ATOM 838 O O . GLU A 1 108 ? 5.061 1.347 -13.628 1.00 88.38 108 GLU A O 1
ATOM 843 N N . SER A 1 109 ? 3.641 2.509 -12.339 1.00 90.00 109 SER A N 1
ATOM 844 C CA . SER A 1 109 ? 3.926 3.804 -12.973 1.00 90.00 109 SER A CA 1
ATOM 845 C C . SER A 1 109 ? 5.405 4.193 -12.846 1.00 90.00 109 SER A C 1
ATOM 847 O O . SER A 1 109 ? 5.989 4.742 -13.779 1.00 90.00 109 SER A O 1
ATOM 849 N N . PHE A 1 110 ? 6.049 3.850 -11.727 1.00 88.44 110 PHE A N 1
ATOM 850 C CA . PHE A 1 110 ? 7.485 4.039 -11.525 1.00 88.44 110 PHE A CA 1
ATOM 851 C C . PHE A 1 110 ? 8.332 3.141 -12.440 1.00 88.44 110 PHE A C 1
ATOM 853 O O . PHE A 1 110 ? 9.333 3.599 -12.989 1.00 88.44 110 PHE A O 1
ATOM 860 N N . THR A 1 111 ? 7.908 1.892 -12.668 1.00 88.12 111 THR A N 1
ATOM 861 C CA . THR A 1 111 ? 8.539 0.977 -13.639 1.00 88.12 111 THR A CA 1
ATOM 862 C C . THR A 1 111 ? 8.525 1.591 -15.036 1.00 88.12 111 THR A C 1
ATOM 864 O O . THR A 1 111 ? 9.559 1.651 -15.704 1.00 88.12 111 THR A O 1
ATOM 867 N N . ILE A 1 112 ? 7.355 2.071 -15.469 1.00 86.50 112 ILE A N 1
ATOM 868 C CA . ILE A 1 112 ? 7.154 2.663 -16.797 1.00 86.50 112 ILE A CA 1
ATOM 869 C C . ILE A 1 112 ? 8.023 3.912 -16.951 1.00 86.50 112 ILE A C 1
ATOM 871 O O . ILE A 1 112 ? 8.727 4.030 -17.954 1.00 86.50 112 ILE A O 1
ATOM 875 N N . PHE A 1 113 ? 8.032 4.790 -15.945 1.00 88.81 113 PHE A N 1
ATOM 876 C CA . PHE A 1 113 ? 8.861 5.994 -15.919 1.00 8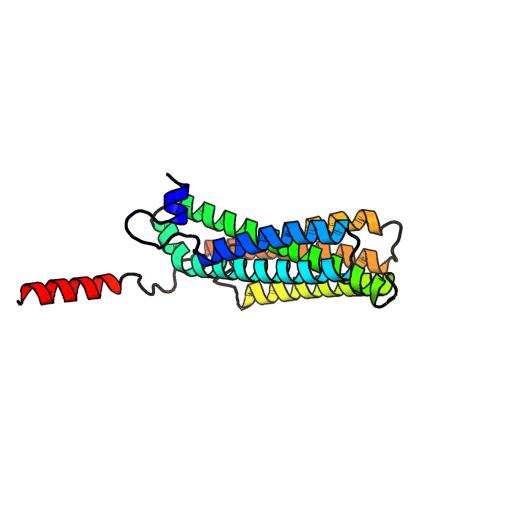8.81 113 PHE A CA 1
ATOM 877 C C . PHE A 1 113 ? 10.361 5.676 -16.037 1.00 88.81 113 PHE A C 1
ATOM 879 O O . PHE A 1 113 ? 11.040 6.226 -16.903 1.00 88.81 113 PHE A O 1
ATOM 886 N N . LEU A 1 114 ? 10.880 4.736 -15.238 1.00 87.00 114 LEU A N 1
ATOM 887 C CA . LEU A 1 114 ? 12.289 4.326 -15.305 1.00 87.00 114 LEU A CA 1
ATOM 888 C C . LEU A 1 114 ? 12.661 3.694 -16.654 1.00 87.00 114 LEU A C 1
ATOM 890 O O . LEU A 1 114 ? 13.774 3.889 -17.144 1.00 87.00 114 LEU A O 1
ATOM 894 N N . SER A 1 115 ? 11.748 2.940 -17.263 1.00 85.94 115 SER A N 1
ATOM 895 C CA . SER A 1 115 ? 12.004 2.313 -18.559 1.00 85.94 115 SER A CA 1
ATOM 896 C C . SER A 1 115 ? 11.963 3.315 -19.717 1.00 85.94 115 SER A C 1
ATOM 898 O O . SER A 1 115 ? 12.775 3.199 -20.632 1.00 85.94 115 SER A O 1
ATOM 900 N N . HIS A 1 116 ? 11.038 4.280 -19.701 1.00 83.50 116 HIS A N 1
ATOM 901 C CA . HIS A 1 116 ? 10.822 5.203 -20.822 1.00 83.50 116 HIS A CA 1
ATOM 902 C C . HIS A 1 116 ? 11.727 6.435 -20.758 1.00 83.50 116 HIS A C 1
ATOM 904 O O . HIS A 1 116 ? 12.387 6.758 -21.743 1.00 83.50 116 HIS A O 1
ATOM 910 N N . GLU A 1 117 ? 11.803 7.098 -19.604 1.00 83.25 117 GLU A N 1
ATOM 911 C CA . GLU A 1 117 ? 12.515 8.376 -19.469 1.00 83.25 117 GLU A CA 1
ATOM 912 C C . GLU A 1 117 ? 14.009 8.165 -19.199 1.00 83.25 117 GLU A C 1
ATOM 914 O O . GLU A 1 117 ? 14.862 8.798 -19.819 1.00 83.25 117 GLU A O 1
ATOM 919 N N . MET A 1 118 ? 14.349 7.211 -18.324 1.00 80.62 118 MET A N 1
ATOM 920 C CA . MET A 1 118 ? 15.746 6.913 -17.969 1.00 80.62 118 MET A CA 1
ATOM 921 C C . MET A 1 118 ? 16.408 5.883 -18.899 1.00 80.62 118 MET A C 1
ATOM 923 O O . MET A 1 118 ? 17.590 5.581 -18.734 1.00 80.62 118 MET A O 1
ATOM 927 N N . LYS A 1 119 ? 15.664 5.337 -19.877 1.00 82.50 119 LYS A N 1
ATOM 928 C CA . LYS A 1 119 ? 16.124 4.321 -20.848 1.00 82.50 119 LYS A CA 1
ATOM 929 C C . LYS A 1 119 ? 16.838 3.130 -20.196 1.00 82.50 119 LYS A C 1
ATOM 931 O O . LYS A 1 119 ? 17.758 2.546 -20.774 1.00 82.50 119 LYS A O 1
ATOM 936 N N . HIS A 1 120 ? 16.446 2.779 -18.973 1.00 82.50 120 HIS A N 1
ATOM 937 C CA . HIS A 1 120 ? 16.992 1.611 -18.301 1.00 82.50 120 HIS A CA 1
ATOM 938 C C . HIS A 1 120 ? 16.435 0.324 -18.910 1.00 82.50 120 HIS A C 1
ATOM 940 O O . HIS A 1 120 ? 15.304 0.276 -19.387 1.00 82.50 120 HIS A O 1
ATOM 946 N N . ASP A 1 121 ? 17.239 -0.738 -18.853 1.00 85.31 121 ASP A N 1
ATOM 947 C CA . ASP A 1 121 ? 16.816 -2.071 -19.271 1.00 85.31 121 ASP A CA 1
ATOM 948 C C . ASP A 1 121 ? 15.603 -2.526 -18.445 1.00 85.31 121 ASP A C 1
ATOM 950 O O . ASP A 1 121 ? 15.686 -2.684 -17.220 1.00 85.31 121 ASP A O 1
ATOM 954 N N . MET A 1 122 ? 14.484 -2.747 -19.136 1.00 81.19 122 MET A N 1
ATOM 955 C CA . MET A 1 122 ? 13.198 -3.120 -18.552 1.00 81.19 122 MET A CA 1
ATOM 956 C C . MET A 1 122 ? 13.323 -4.357 -17.658 1.00 81.19 122 MET A C 1
ATOM 958 O O . MET A 1 122 ? 12.701 -4.419 -16.599 1.00 81.19 122 MET A O 1
ATOM 962 N N . TYR A 1 123 ? 14.184 -5.313 -18.020 1.00 80.88 123 TYR A N 1
ATOM 963 C CA . TYR A 1 123 ? 14.403 -6.511 -17.214 1.00 80.88 123 TYR A CA 1
ATOM 964 C C . TYR A 1 123 ? 15.007 -6.187 -15.839 1.00 80.88 123 TYR A C 1
ATOM 966 O O . TYR A 1 123 ? 14.532 -6.674 -14.805 1.00 80.88 123 TYR A O 1
ATOM 974 N N . LYS A 1 124 ? 16.028 -5.322 -15.801 1.00 83.31 124 LYS A N 1
ATOM 975 C CA . LYS A 1 124 ? 16.680 -4.897 -14.552 1.00 83.31 124 LYS A CA 1
ATOM 976 C C . LYS A 1 124 ? 15.746 -4.061 -13.685 1.00 83.31 124 LYS A C 1
ATOM 978 O O . LYS A 1 124 ? 15.702 -4.273 -12.475 1.00 83.31 124 LYS A O 1
ATOM 983 N N . VAL A 1 125 ? 14.975 -3.160 -14.295 1.00 85.56 125 VAL A N 1
ATOM 984 C CA . VAL A 1 125 ? 14.003 -2.312 -13.590 1.00 85.56 125 VAL A CA 1
ATOM 985 C C . VAL A 1 125 ? 12.898 -3.160 -12.961 1.00 85.56 125 VAL A C 1
ATOM 987 O O . VAL A 1 125 ? 12.660 -3.053 -11.758 1.00 85.56 125 VAL A O 1
ATOM 990 N N . CYS A 1 126 ? 12.279 -4.062 -13.728 1.00 83.81 126 CYS A N 1
ATOM 991 C CA . CYS A 1 126 ? 11.242 -4.960 -13.219 1.00 83.81 126 CYS A CA 1
ATOM 992 C C . CYS A 1 126 ? 11.764 -5.844 -12.081 1.00 83.81 126 CYS A C 1
ATOM 994 O O . CYS A 1 126 ? 11.100 -5.990 -11.056 1.00 83.81 126 CYS A O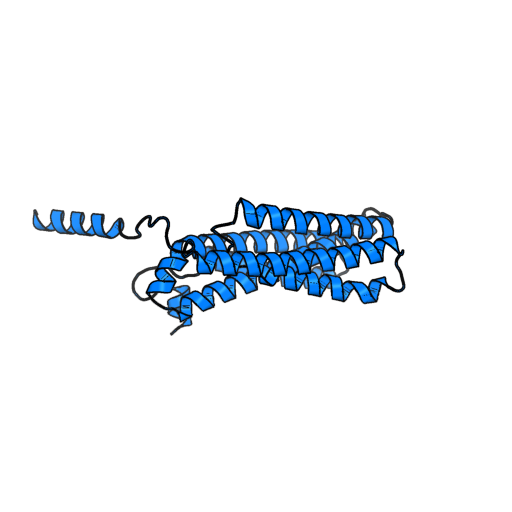 1
ATOM 996 N N . THR A 1 127 ? 12.974 -6.393 -12.221 1.00 84.31 127 THR A N 1
ATOM 997 C CA . THR A 1 127 ? 13.603 -7.191 -11.158 1.00 84.31 127 THR A CA 1
ATOM 998 C C . THR A 1 127 ? 13.815 -6.353 -9.894 1.00 84.31 127 THR A C 1
ATOM 1000 O O . THR A 1 127 ? 13.455 -6.787 -8.801 1.00 84.31 127 THR A O 1
ATOM 1003 N N . GLY A 1 128 ? 14.336 -5.130 -10.035 1.00 86.19 128 GLY A N 1
ATOM 1004 C CA . GLY A 1 128 ? 14.537 -4.207 -8.918 1.00 86.19 128 GLY A CA 1
ATOM 1005 C C . GLY A 1 128 ? 13.238 -3.847 -8.196 1.00 86.19 128 GLY A C 1
ATOM 1006 O O . GLY A 1 128 ? 13.205 -3.834 -6.969 1.00 86.19 128 GLY A O 1
ATOM 1007 N N . ILE A 1 129 ? 12.148 -3.628 -8.933 1.00 88.12 129 ILE A N 1
ATOM 1008 C CA . ILE A 1 129 ? 10.844 -3.265 -8.359 1.00 88.12 129 ILE A CA 1
ATOM 1009 C C . ILE A 1 129 ? 10.176 -4.452 -7.662 1.00 88.12 129 ILE A C 1
ATOM 1011 O O . ILE A 1 129 ? 9.596 -4.279 -6.593 1.00 88.12 129 ILE A O 1
ATOM 1015 N N . ILE A 1 130 ? 10.315 -5.670 -8.190 1.00 85.62 130 ILE A N 1
ATOM 1016 C CA . ILE A 1 130 ? 9.839 -6.890 -7.517 1.00 85.62 130 ILE A CA 1
ATOM 1017 C C . ILE A 1 130 ? 10.611 -7.134 -6.211 1.00 85.62 130 ILE A C 1
ATOM 1019 O O . ILE A 1 130 ? 10.007 -7.522 -5.208 1.00 85.62 130 ILE A O 1
ATOM 1023 N N . ILE A 1 131 ? 11.925 -6.884 -6.199 1.00 87.75 131 ILE A N 1
ATOM 1024 C CA . ILE A 1 131 ? 12.750 -6.952 -4.982 1.00 87.75 131 ILE A CA 1
ATOM 1025 C C . ILE A 1 131 ? 12.329 -5.863 -3.991 1.00 87.75 131 ILE A C 1
ATOM 1027 O O . ILE A 1 131 ? 12.158 -6.146 -2.806 1.00 87.75 131 ILE A O 1
ATOM 1031 N N . LEU A 1 132 ? 12.117 -4.633 -4.463 1.00 89.19 132 LEU A N 1
ATOM 1032 C CA . LEU A 1 132 ? 11.639 -3.530 -3.633 1.00 89.19 132 LEU A CA 1
ATOM 1033 C C . LEU A 1 132 ? 10.285 -3.868 -2.997 1.00 89.19 132 LEU A C 1
ATOM 1035 O O . LEU A 1 132 ? 10.116 -3.673 -1.797 1.00 89.19 132 LEU A O 1
ATOM 1039 N N . LEU A 1 133 ? 9.351 -4.430 -3.769 1.00 88.25 133 LEU A N 1
ATOM 1040 C CA . LEU A 1 133 ? 8.062 -4.897 -3.264 1.00 88.25 133 LEU A CA 1
ATOM 1041 C C . LEU A 1 133 ? 8.247 -5.967 -2.179 1.00 88.25 133 LEU A C 1
ATOM 1043 O O . LEU A 1 133 ? 7.609 -5.884 -1.133 1.00 88.25 133 LEU A O 1
ATOM 1047 N N . HIS A 1 134 ? 9.156 -6.924 -2.386 1.00 85.62 134 HIS A N 1
ATOM 1048 C CA . HIS A 1 134 ? 9.460 -7.966 -1.401 1.00 85.62 134 HIS A CA 1
ATOM 1049 C C . HIS A 1 134 ? 9.934 -7.375 -0.069 1.00 85.62 134 HIS A C 1
ATOM 1051 O O . HIS A 1 134 ? 9.417 -7.713 0.998 1.00 85.62 134 HIS A O 1
ATOM 1057 N N . LEU A 1 135 ? 10.882 -6.436 -0.132 1.00 88.38 135 LEU A N 1
ATOM 1058 C CA . LEU A 1 135 ? 11.399 -5.746 1.047 1.00 88.38 135 LEU A CA 1
ATOM 1059 C C . LEU A 1 135 ? 10.320 -4.906 1.732 1.00 88.38 135 LEU A C 1
ATOM 1061 O O . LEU A 1 135 ? 10.237 -4.922 2.957 1.00 88.38 135 LEU A O 1
ATOM 1065 N N . LEU A 1 136 ? 9.470 -4.217 0.965 1.00 87.69 136 LEU A N 1
ATOM 1066 C CA . LEU A 1 136 ? 8.359 -3.431 1.502 1.00 87.69 136 LEU A CA 1
ATOM 1067 C C . LEU A 1 136 ? 7.360 -4.305 2.266 1.00 87.69 136 LEU A C 1
ATOM 1069 O O . LEU A 1 136 ? 6.927 -3.905 3.342 1.00 87.69 136 LEU A O 1
ATOM 1073 N N . VAL A 1 137 ? 7.032 -5.504 1.774 1.00 85.56 137 VAL A N 1
ATOM 1074 C CA . VAL A 1 137 ? 6.129 -6.442 2.469 1.00 85.56 137 VAL A CA 1
ATOM 1075 C C . VAL A 1 137 ? 6.718 -6.897 3.803 1.00 85.56 137 VAL A C 1
ATOM 1077 O O . VAL A 1 137 ? 6.018 -6.895 4.818 1.00 85.56 137 VAL A O 1
ATOM 1080 N N . ILE A 1 138 ? 8.004 -7.257 3.819 1.00 84.25 138 ILE A N 1
ATOM 1081 C CA . ILE A 1 138 ? 8.704 -7.688 5.037 1.00 84.25 138 ILE A CA 1
ATOM 1082 C C . ILE A 1 138 ? 8.791 -6.531 6.035 1.00 84.25 138 ILE A C 1
ATOM 1084 O O . ILE A 1 138 ? 8.441 -6.690 7.205 1.00 84.25 138 ILE A O 1
ATOM 1088 N N . LEU A 1 139 ? 9.221 -5.357 5.572 1.00 85.56 139 LEU A N 1
ATOM 1089 C CA . LEU A 1 139 ? 9.334 -4.160 6.396 1.00 85.56 139 LEU A CA 1
ATOM 1090 C C . LEU A 1 139 ? 7.975 -3.772 6.982 1.00 85.56 139 LEU A C 1
ATOM 1092 O O . LEU A 1 139 ? 7.884 -3.493 8.176 1.00 85.56 139 LEU A O 1
ATOM 1096 N N . TRP A 1 140 ? 6.916 -3.816 6.170 1.00 82.81 140 TRP A N 1
ATOM 1097 C CA . TRP A 1 140 ? 5.556 -3.547 6.620 1.00 82.81 140 TRP A CA 1
ATOM 1098 C C . TRP A 1 140 ? 5.116 -4.536 7.697 1.00 82.81 140 TRP A C 1
ATOM 1100 O O . TRP A 1 140 ? 4.633 -4.110 8.740 1.00 82.81 140 TRP A O 1
ATOM 1110 N N . PHE A 1 141 ? 5.359 -5.838 7.513 1.00 81.81 141 PHE A N 1
ATOM 1111 C CA . PHE A 1 141 ? 5.048 -6.853 8.525 1.00 81.81 141 PHE A CA 1
ATOM 1112 C C . PHE A 1 141 ? 5.774 -6.603 9.858 1.00 81.81 141 PHE A C 1
ATOM 1114 O O . PHE A 1 141 ? 5.179 -6.744 10.929 1.00 81.81 141 PHE A O 1
ATOM 1121 N N . ILE A 1 142 ? 7.046 -6.190 9.812 1.00 81.81 142 ILE A N 1
ATOM 1122 C CA . ILE A 1 142 ? 7.822 -5.844 11.012 1.00 81.81 142 ILE A CA 1
ATOM 1123 C C . ILE A 1 142 ? 7.232 -4.606 11.690 1.00 81.81 142 ILE A C 1
ATOM 1125 O O . ILE A 1 142 ? 6.954 -4.639 12.890 1.00 81.81 142 ILE A O 1
ATOM 1129 N N . ILE A 1 143 ? 7.021 -3.526 10.937 1.00 79.88 143 ILE A N 1
ATOM 1130 C CA . ILE A 1 143 ? 6.476 -2.253 11.430 1.00 79.88 143 ILE A CA 1
ATOM 1131 C C . ILE A 1 143 ? 5.081 -2.458 12.043 1.00 79.88 143 ILE A C 1
ATOM 1133 O O . ILE A 1 143 ? 4.787 -1.958 13.132 1.00 79.88 143 ILE A O 1
ATOM 1137 N N . GLU A 1 144 ? 4.243 -3.260 11.392 1.00 74.44 144 GLU A N 1
ATOM 1138 C CA . GLU A 1 144 ? 2.885 -3.571 11.828 1.00 74.44 144 GLU A CA 1
ATOM 1139 C C . GLU A 1 144 ? 2.848 -4.394 13.128 1.00 74.44 144 GLU A C 1
ATOM 1141 O O . GLU A 1 144 ? 1.949 -4.203 13.952 1.00 74.44 144 GLU A O 1
ATOM 1146 N N . ASN A 1 145 ? 3.824 -5.283 13.346 1.00 74.25 145 ASN A N 1
ATOM 1147 C CA . ASN A 1 145 ? 3.923 -6.097 14.564 1.00 74.25 145 ASN A CA 1
ATOM 1148 C C . ASN A 1 145 ? 4.683 -5.421 15.715 1.00 74.25 145 ASN A C 1
ATOM 1150 O O . ASN A 1 145 ? 4.549 -5.851 16.862 1.00 74.25 145 ASN A O 1
ATOM 1154 N N . THR A 1 146 ? 5.485 -4.392 15.439 1.00 74.50 146 THR A N 1
ATOM 1155 C CA . THR A 1 146 ? 6.299 -3.707 16.455 1.00 74.50 146 THR A CA 1
ATOM 1156 C C . THR A 1 146 ? 5.666 -2.392 16.901 1.00 74.50 146 THR A C 1
ATOM 1158 O O . THR A 1 146 ? 5.400 -2.222 18.090 1.00 74.50 146 THR A O 1
ATOM 1161 N N . TRP A 1 147 ? 5.378 -1.484 15.964 1.00 64.62 147 TRP A N 1
ATOM 1162 C CA . TRP A 1 147 ? 4.969 -0.106 16.257 1.00 64.62 147 TRP A CA 1
ATOM 1163 C C . TRP A 1 147 ? 3.455 0.113 16.166 1.00 64.62 147 TRP A C 1
ATOM 1165 O O . TRP A 1 147 ? 2.881 0.773 17.029 1.00 64.62 147 TRP A O 1
ATOM 1175 N N . LEU A 1 148 ? 2.770 -0.459 15.167 1.00 62.66 148 LEU A N 1
ATOM 1176 C CA . LEU A 1 148 ? 1.336 -0.179 14.920 1.00 62.66 148 LEU A CA 1
ATOM 1177 C C . LEU A 1 148 ? 0.384 -1.196 15.558 1.00 62.66 148 LEU A C 1
ATOM 1179 O O . LEU A 1 148 ? -0.808 -1.262 15.246 1.00 62.66 148 LEU A O 1
ATOM 1183 N N . THR A 1 149 ? 0.914 -1.936 16.522 1.00 59.72 149 THR A N 1
ATOM 1184 C CA . THR A 1 149 ? 0.296 -3.013 17.293 1.00 59.72 149 THR A CA 1
ATOM 1185 C C . THR A 1 149 ? -1.036 -2.629 17.953 1.00 59.72 149 THR A C 1
ATOM 1187 O O . THR A 1 149 ? -1.846 -3.520 18.227 1.00 59.72 149 THR A O 1
ATOM 1190 N N . TYR A 1 150 ? -1.280 -1.337 18.201 1.00 59.16 150 TYR A N 1
ATOM 1191 C CA . TYR A 1 150 ? -2.525 -0.808 18.777 1.00 59.16 150 TYR A CA 1
ATOM 1192 C C . TYR A 1 150 ? -3.437 -0.120 17.751 1.00 59.16 150 TYR A C 1
ATOM 1194 O O . TYR A 1 150 ? -4.653 -0.261 17.839 1.00 59.16 150 TYR A O 1
ATOM 1202 N N . THR A 1 151 ? -2.872 0.580 16.767 1.00 57.91 151 THR A N 1
ATOM 1203 C CA . THR A 1 151 ? -3.631 1.460 15.862 1.00 57.91 151 THR A CA 1
ATOM 1204 C C . THR A 1 151 ? -4.116 0.752 14.591 1.00 57.91 151 THR A C 1
ATOM 1206 O O . THR A 1 151 ? -5.210 1.037 14.121 1.00 57.91 151 THR A O 1
ATOM 1209 N N . PHE A 1 152 ? -3.360 -0.215 14.058 1.00 56.31 152 PHE A N 1
ATOM 1210 C CA . PHE A 1 152 ? -3.667 -0.905 12.787 1.00 56.31 152 PHE A CA 1
ATOM 1211 C C . PHE A 1 152 ? -4.079 -2.368 12.990 1.00 56.31 152 PHE A C 1
ATOM 1213 O O . PHE A 1 152 ? -4.086 -3.177 12.066 1.00 56.31 152 PHE A O 1
ATOM 1220 N N . ASN A 1 153 ? -4.420 -2.735 14.223 1.00 60.62 153 ASN A N 1
ATOM 1221 C CA . ASN A 1 153 ? -4.603 -4.131 14.595 1.00 60.62 153 ASN A CA 1
ATOM 1222 C C . ASN A 1 153 ? -5.822 -4.795 13.929 1.00 60.62 153 ASN A C 1
ATOM 1224 O O . ASN A 1 153 ? -5.920 -6.009 13.908 1.00 60.62 153 ASN A O 1
ATOM 1228 N N . THR A 1 154 ? -6.770 -4.038 13.385 1.00 63.47 154 THR A N 1
ATOM 1229 C CA . THR A 1 154 ? -7.958 -4.603 12.723 1.00 63.47 154 THR A CA 1
ATOM 1230 C C . THR A 1 154 ? -7.778 -4.814 11.222 1.00 63.47 154 THR A C 1
ATOM 1232 O O . THR A 1 154 ? -8.700 -5.302 10.570 1.00 63.47 154 THR A O 1
ATOM 1235 N N . ILE A 1 155 ? -6.611 -4.471 10.670 1.00 68.81 155 ILE A N 1
ATOM 1236 C CA . ILE A 1 155 ? -6.340 -4.523 9.236 1.00 68.81 155 ILE A CA 1
ATOM 1237 C C . ILE A 1 155 ? -5.685 -5.861 8.874 1.00 68.81 155 ILE A C 1
ATOM 1239 O O . ILE A 1 155 ? -4.647 -6.228 9.425 1.00 68.81 155 ILE A O 1
ATOM 1243 N N . VAL A 1 156 ? -6.316 -6.606 7.964 1.00 67.75 156 VAL A N 1
ATOM 1244 C CA . VAL A 1 156 ? -5.854 -7.943 7.531 1.00 67.75 156 VAL A CA 1
ATOM 1245 C C . VAL A 1 156 ? -5.852 -8.089 6.012 1.00 67.75 156 VAL A C 1
ATOM 1247 O O . VAL A 1 156 ? -5.048 -8.835 5.454 1.00 67.75 156 VAL A O 1
ATOM 1250 N N . LEU A 1 157 ? -6.755 -7.385 5.327 1.00 73.69 157 LEU A N 1
ATOM 1251 C CA . LEU A 1 157 ? -7.024 -7.624 3.910 1.00 73.69 157 LEU A CA 1
ATOM 1252 C C . LEU A 1 157 ? -5.944 -7.087 2.956 1.00 73.69 157 LEU A C 1
ATOM 1254 O O . LEU A 1 157 ? -5.927 -7.489 1.793 1.00 73.69 157 LEU A O 1
ATOM 1258 N N . HIS A 1 158 ? -5.010 -6.249 3.419 1.00 75.00 158 HIS A N 1
ATOM 1259 C CA . HIS A 1 158 ? -3.930 -5.706 2.581 1.00 75.00 158 HIS A CA 1
ATOM 1260 C C . HIS A 1 158 ? -3.016 -6.795 2.010 1.00 75.00 158 HIS A C 1
ATOM 1262 O O . HIS A 1 158 ? -2.651 -6.736 0.837 1.00 75.00 158 HIS A O 1
ATOM 1268 N N . TYR A 1 159 ? -2.710 -7.844 2.780 1.00 77.56 159 TYR A N 1
ATOM 1269 C CA . TYR A 1 159 ? -1.921 -8.975 2.277 1.00 77.56 159 TYR A CA 1
ATOM 1270 C C . TYR A 1 159 ? -2.652 -9.768 1.187 1.00 77.56 159 TYR A C 1
ATOM 1272 O O . TYR A 1 159 ? -2.023 -10.220 0.233 1.00 77.56 159 TYR A O 1
ATOM 1280 N N . GLY A 1 160 ? -3.979 -9.899 1.289 1.00 77.12 160 GLY A N 1
ATOM 1281 C CA . GLY A 1 160 ? -4.791 -10.588 0.283 1.00 77.12 160 GLY A CA 1
ATOM 1282 C C . GLY A 1 160 ? -4.767 -9.876 -1.070 1.00 77.12 160 GLY A C 1
ATOM 1283 O O . GLY A 1 160 ? -4.640 -10.519 -2.110 1.00 77.12 160 GLY A O 1
ATOM 1284 N N . VAL A 1 161 ? -4.802 -8.542 -1.055 1.00 80.25 161 VAL A N 1
ATOM 1285 C CA . VAL A 1 161 ? -4.672 -7.716 -2.265 1.00 80.25 161 VAL A CA 1
ATOM 1286 C C . VAL A 1 161 ? -3.311 -7.918 -2.908 1.00 80.25 161 VAL A C 1
ATOM 1288 O O . VAL A 1 161 ? -3.230 -8.095 -4.118 1.00 80.25 161 VAL A O 1
ATOM 1291 N N . LEU A 1 162 ? -2.245 -7.958 -2.111 1.00 80.44 162 LEU A N 1
ATOM 1292 C CA . LEU A 1 162 ? -0.901 -8.171 -2.634 1.00 80.44 162 LEU A CA 1
ATOM 1293 C C . LEU A 1 162 ? -0.750 -9.555 -3.282 1.00 80.44 162 LEU A C 1
ATOM 1295 O O . LEU A 1 162 ? -0.200 -9.655 -4.376 1.00 80.44 162 LEU A O 1
ATOM 1299 N N . VAL A 1 163 ? -1.307 -10.605 -2.666 1.00 83.00 163 VAL A N 1
ATOM 1300 C CA . VAL A 1 163 ? -1.379 -11.948 -3.270 1.00 83.00 163 VAL A CA 1
ATOM 1301 C C . VAL A 1 163 ? -2.130 -11.905 -4.596 1.00 83.00 163 VAL A C 1
ATOM 1303 O O . VAL A 1 163 ? -1.639 -12.438 -5.590 1.00 83.00 163 VAL A O 1
ATOM 1306 N N . TRP A 1 164 ? -3.293 -11.251 -4.628 1.00 84.75 164 TRP A N 1
ATOM 1307 C CA . TRP A 1 164 ? -4.090 -11.127 -5.844 1.00 84.75 164 TRP A CA 1
ATOM 1308 C C . TRP A 1 164 ? -3.312 -10.418 -6.957 1.00 84.75 164 TRP A C 1
ATOM 1310 O O . TRP A 1 164 ? -3.201 -10.960 -8.054 1.00 84.75 164 TRP A O 1
ATOM 1320 N N . TYR A 1 165 ? -2.693 -9.272 -6.669 1.00 81.25 165 TYR A N 1
ATOM 1321 C CA . TYR A 1 165 ? -1.906 -8.522 -7.648 1.00 81.25 165 TYR A CA 1
ATOM 1322 C C . TYR A 1 165 ? -0.732 -9.333 -8.196 1.00 81.25 165 TYR A C 1
ATOM 1324 O O . TYR A 1 165 ? -0.615 -9.477 -9.413 1.00 81.25 165 TYR A O 1
ATOM 1332 N N . VAL A 1 166 ? 0.099 -9.930 -7.336 1.00 81.06 166 VAL A N 1
ATOM 1333 C CA . VAL A 1 166 ? 1.241 -10.739 -7.797 1.00 81.06 166 VAL A CA 1
ATOM 1334 C C . VAL A 1 166 ? 0.757 -11.942 -8.620 1.00 81.06 166 VAL A C 1
ATOM 1336 O O . VAL A 1 166 ? 1.349 -12.257 -9.654 1.00 81.06 166 VAL A O 1
ATOM 1339 N N . ALA A 1 167 ? -0.368 -12.558 -8.243 1.00 83.12 167 ALA A N 1
ATOM 1340 C CA . ALA A 1 167 ? -0.986 -13.628 -9.022 1.00 83.12 167 ALA A CA 1
ATOM 1341 C C . ALA A 1 167 ? -1.472 -13.156 -10.405 1.00 83.12 167 ALA A C 1
ATOM 1343 O O . ALA A 1 167 ? -1.329 -13.898 -11.373 1.00 83.12 167 ALA A O 1
ATOM 1344 N N . THR A 1 168 ? -1.991 -11.928 -10.539 1.00 80.06 168 THR A N 1
ATOM 1345 C CA . THR A 1 168 ? -2.368 -11.373 -11.856 1.00 80.06 168 THR A CA 1
ATOM 1346 C C . THR A 1 168 ? -1.170 -11.046 -12.752 1.00 80.06 168 THR A C 1
ATOM 1348 O O . THR A 1 168 ? -1.294 -11.087 -13.978 1.00 80.06 168 THR A O 1
ATOM 1351 N N . MET A 1 169 ? -0.003 -10.750 -12.170 1.00 76.12 169 MET A N 1
ATOM 1352 C CA . MET A 1 169 ? 1.228 -10.484 -12.927 1.00 76.12 169 MET A CA 1
ATOM 1353 C C . MET A 1 169 ? 1.890 -11.772 -13.430 1.00 76.12 169 MET A C 1
ATOM 1355 O O . MET A 1 169 ? 2.435 -11.797 -14.534 1.00 76.12 169 MET A O 1
ATOM 1359 N N . TYR A 1 170 ? 1.786 -12.858 -12.662 1.00 75.56 170 TYR A N 1
ATOM 1360 C CA . TYR A 1 170 ? 2.410 -14.149 -12.955 1.00 75.56 170 TYR A CA 1
ATOM 1361 C C . TYR A 1 170 ? 2.152 -14.699 -14.378 1.00 75.56 170 TYR A C 1
ATOM 1363 O O . TYR A 1 170 ? 3.127 -14.969 -15.085 1.00 75.56 170 TYR A O 1
ATOM 1371 N N . PRO A 1 171 ? 0.901 -14.822 -14.876 1.00 73.00 171 PRO A N 1
ATOM 1372 C CA . PRO A 1 171 ? 0.653 -15.369 -16.213 1.00 73.00 171 PRO A CA 1
ATOM 1373 C C . PRO A 1 171 ? 1.210 -14.487 -17.338 1.00 73.00 171 PRO A C 1
ATOM 1375 O O . PRO A 1 171 ? 1.570 -15.004 -18.392 1.00 73.00 171 PRO A O 1
ATOM 1378 N N . LYS A 1 172 ? 1.331 -13.170 -17.120 1.00 69.12 172 LYS A N 1
ATOM 1379 C CA . LYS A 1 172 ? 1.914 -12.242 -18.103 1.00 69.12 172 LYS A CA 1
ATOM 1380 C C . LYS A 1 172 ? 3.433 -12.402 -18.208 1.00 69.12 172 LYS A C 1
ATOM 1382 O O . LYS A 1 172 ? 3.997 -12.192 -19.275 1.00 69.12 172 LYS A O 1
ATOM 1387 N N . GLN A 1 173 ? 4.093 -12.787 -17.116 1.00 70.44 173 GLN A N 1
ATOM 1388 C CA . GLN A 1 173 ? 5.550 -12.909 -17.046 1.00 70.44 173 GLN A CA 1
ATOM 1389 C C . GLN A 1 173 ? 6.067 -14.319 -17.352 1.00 70.44 173 GLN A C 1
ATOM 1391 O O . GLN A 1 173 ? 7.226 -14.450 -17.742 1.00 70.44 173 GLN A O 1
ATOM 1396 N N . ILE A 1 174 ? 5.243 -15.368 -17.262 1.00 66.19 174 ILE A N 1
ATOM 1397 C CA . ILE A 1 174 ? 5.707 -16.757 -17.432 1.00 66.19 174 ILE A CA 1
ATOM 1398 C C . ILE A 1 174 ? 6.286 -17.052 -18.831 1.00 66.19 174 ILE A C 1
ATOM 1400 O O . ILE A 1 174 ? 7.193 -17.869 -18.947 1.00 66.19 174 ILE A O 1
ATOM 1404 N N . LEU A 1 175 ? 5.816 -16.356 -19.877 1.00 61.41 175 LEU A N 1
ATOM 1405 C CA . LEU A 1 175 ? 6.328 -16.495 -21.250 1.00 61.41 175 LEU A CA 1
ATOM 1406 C C . LEU A 1 175 ? 7.562 -15.626 -21.555 1.00 61.41 175 LEU A C 1
ATOM 1408 O O . LEU A 1 175 ? 8.238 -15.875 -22.548 1.00 61.41 175 LEU A O 1
ATOM 1412 N N . GLN A 1 176 ? 7.838 -14.593 -20.752 1.00 64.12 176 GLN A N 1
ATOM 1413 C CA . GLN A 1 176 ? 8.797 -13.529 -21.095 1.00 64.12 176 GLN A CA 1
ATOM 1414 C C . GLN A 1 176 ? 9.913 -13.331 -20.058 1.00 64.12 176 GLN A C 1
ATOM 1416 O O . GLN A 1 176 ? 10.715 -12.410 -20.194 1.00 64.12 176 GLN A O 1
ATOM 1421 N N . SER A 1 177 ? 9.977 -14.158 -19.011 1.00 67.12 177 SER A N 1
ATOM 1422 C CA . SER A 1 177 ? 10.875 -13.932 -17.873 1.00 67.12 177 SER A CA 1
ATOM 1423 C C . SER A 1 177 ? 11.843 -15.085 -17.603 1.00 67.12 177 SER A C 1
ATOM 1425 O O . SER A 1 177 ? 11.579 -16.255 -17.876 1.00 67.12 177 SER A O 1
ATOM 1427 N N . THR A 1 178 ? 12.995 -14.736 -17.033 1.00 76.31 178 THR A N 1
ATOM 1428 C CA . THR A 1 178 ? 14.019 -15.683 -16.576 1.00 76.31 178 THR A CA 1
ATOM 1429 C C . THR A 1 178 ? 13.516 -16.480 -15.368 1.00 76.31 178 THR A C 1
ATOM 1431 O O . THR A 1 178 ? 12.783 -15.958 -14.527 1.00 76.31 178 THR A O 1
ATOM 1434 N N . SER A 1 179 ? 14.008 -17.712 -15.190 1.00 78.50 179 SER A N 1
ATOM 1435 C CA . SER A 1 179 ? 13.719 -18.560 -14.018 1.00 78.50 179 SER A CA 1
ATOM 1436 C C . SER A 1 179 ? 13.882 -17.842 -12.667 1.00 78.50 179 SER A C 1
ATOM 1438 O O . SER A 1 179 ? 13.131 -18.119 -11.735 1.00 78.50 179 SER A O 1
ATOM 1440 N N . ALA A 1 180 ? 14.832 -16.906 -12.551 1.00 79.88 180 ALA A N 1
ATOM 1441 C CA . ALA A 1 180 ? 15.047 -16.122 -11.333 1.00 79.88 180 ALA A CA 1
ATOM 1442 C C . ALA A 1 180 ? 13.878 -15.170 -11.011 1.00 79.88 180 ALA A C 1
ATOM 1444 O O . ALA A 1 180 ? 13.473 -15.046 -9.857 1.00 79.88 180 ALA A O 1
ATOM 1445 N N . MET A 1 181 ? 13.299 -14.531 -12.029 1.00 78.06 181 MET A N 1
ATOM 1446 C CA . MET A 1 181 ? 12.187 -13.591 -11.872 1.00 78.06 181 MET A CA 1
ATOM 1447 C C . MET A 1 181 ? 10.897 -14.323 -11.484 1.00 78.06 181 MET A C 1
ATOM 1449 O O . MET A 1 181 ? 10.198 -13.893 -10.569 1.00 78.06 181 MET A O 1
ATOM 1453 N N . ASN A 1 182 ? 10.648 -15.493 -12.079 1.00 81.44 182 ASN A N 1
ATOM 1454 C CA . ASN A 1 182 ? 9.561 -16.382 -11.662 1.00 81.44 182 ASN A CA 1
ATOM 1455 C C . ASN A 1 182 ? 9.720 -16.842 -10.205 1.00 81.44 182 ASN A C 1
ATOM 1457 O O . ASN A 1 182 ? 8.749 -16.834 -9.449 1.00 81.44 182 ASN A O 1
ATOM 1461 N N . GLY A 1 183 ? 10.944 -17.178 -9.784 1.00 83.56 183 GLY A N 1
ATOM 1462 C CA . GLY A 1 183 ? 11.242 -17.512 -8.390 1.00 83.56 183 GLY A CA 1
ATOM 1463 C C . GLY A 1 183 ? 10.925 -16.367 -7.421 1.00 83.56 183 GLY A C 1
ATOM 1464 O O . GLY A 1 183 ? 10.328 -16.599 -6.371 1.00 83.56 183 GLY A O 1
ATOM 1465 N N . LEU A 1 184 ? 11.252 -15.124 -7.788 1.00 83.88 184 LEU A N 1
ATOM 1466 C CA . LEU A 1 184 ? 10.941 -13.939 -6.979 1.00 83.88 184 LEU A CA 1
ATOM 1467 C C . LEU A 1 184 ? 9.435 -13.668 -6.873 1.00 83.88 184 LEU A C 1
ATOM 1469 O O . LEU A 1 184 ? 8.952 -13.341 -5.789 1.00 83.88 184 LEU A O 1
ATOM 1473 N N . LEU A 1 185 ? 8.678 -13.830 -7.961 1.00 83.19 185 LEU A N 1
ATOM 1474 C CA . LEU A 1 185 ? 7.218 -13.686 -7.938 1.00 83.19 185 LEU A CA 1
ATOM 1475 C C . LEU A 1 185 ? 6.574 -14.718 -7.010 1.00 83.19 185 LEU A C 1
ATOM 1477 O O . LEU A 1 185 ? 5.762 -14.358 -6.160 1.00 83.19 185 LEU A O 1
ATOM 1481 N N . ILE A 1 186 ? 6.983 -15.985 -7.118 1.00 85.12 186 ILE A N 1
ATOM 1482 C CA . ILE A 1 186 ? 6.495 -17.059 -6.243 1.00 85.12 186 ILE A CA 1
ATOM 1483 C C . ILE A 1 186 ? 6.871 -16.768 -4.788 1.00 85.12 186 ILE A C 1
ATOM 1485 O O . ILE A 1 186 ? 6.018 -16.858 -3.909 1.00 85.12 186 ILE A O 1
ATOM 1489 N N . SER A 1 187 ? 8.116 -16.358 -4.528 1.00 86.56 187 SER A N 1
ATOM 1490 C CA . SER A 1 187 ? 8.575 -15.980 -3.187 1.00 86.56 187 SER A CA 1
ATOM 1491 C C . SER A 1 187 ? 7.722 -14.859 -2.584 1.00 86.56 187 SER A C 1
ATOM 1493 O O . SER A 1 187 ? 7.294 -14.958 -1.436 1.00 86.56 187 SER A O 1
ATOM 1495 N N . ASN A 1 188 ? 7.389 -13.828 -3.367 1.00 85.25 188 ASN A N 1
ATOM 1496 C CA . ASN A 1 188 ? 6.490 -12.753 -2.943 1.00 85.25 188 ASN A CA 1
ATOM 1497 C C . ASN A 1 188 ? 5.103 -13.266 -2.541 1.00 85.25 188 ASN A C 1
ATOM 1499 O O . ASN A 1 188 ? 4.596 -12.880 -1.488 1.00 85.25 188 ASN A O 1
ATOM 1503 N N . VAL A 1 189 ? 4.505 -14.158 -3.338 1.00 86.12 189 VAL A N 1
ATOM 1504 C CA . VAL A 1 189 ? 3.212 -14.775 -3.000 1.00 86.12 189 VAL A CA 1
ATOM 1505 C C . VAL A 1 189 ? 3.318 -15.570 -1.703 1.00 86.12 189 VAL A C 1
ATOM 1507 O O . VAL A 1 189 ? 2.490 -15.395 -0.814 1.00 86.12 189 VAL A O 1
ATOM 1510 N N . VAL A 1 190 ? 4.347 -16.409 -1.563 1.00 87.06 190 VAL A N 1
ATOM 1511 C CA . VAL A 1 190 ? 4.547 -17.236 -0.365 1.00 87.06 190 VAL A CA 1
ATOM 1512 C C . VAL A 1 190 ? 4.712 -16.363 0.876 1.00 87.06 190 VAL A C 1
ATOM 1514 O O . VAL A 1 190 ? 4.030 -16.596 1.872 1.00 87.06 190 VAL A O 1
ATOM 1517 N N . VAL A 1 191 ? 5.550 -15.326 0.819 1.00 87.56 191 VAL A N 1
ATOM 1518 C CA . VAL A 1 191 ? 5.748 -14.395 1.939 1.00 87.56 191 VAL A CA 1
ATOM 1519 C C . VAL A 1 191 ? 4.452 -13.667 2.291 1.00 87.56 191 VAL A C 1
ATOM 1521 O O . VAL A 1 191 ? 4.114 -13.580 3.470 1.00 87.56 191 VAL A O 1
ATOM 1524 N N . ALA A 1 192 ? 3.687 -13.200 1.303 1.00 84.06 192 ALA A N 1
ATOM 1525 C CA . ALA A 1 192 ? 2.417 -12.519 1.541 1.00 84.06 192 ALA A CA 1
ATOM 1526 C C . ALA A 1 192 ? 1.355 -13.447 2.161 1.00 84.06 192 ALA A C 1
ATOM 1528 O O . ALA A 1 192 ? 0.661 -13.053 3.099 1.00 84.06 192 ALA A O 1
ATOM 1529 N N . VAL A 1 193 ? 1.262 -14.694 1.690 1.00 86.56 193 VAL A N 1
ATOM 1530 C CA . VAL A 1 193 ? 0.361 -15.714 2.248 1.00 86.56 193 VAL A CA 1
ATOM 1531 C C . VAL A 1 193 ? 0.759 -16.058 3.682 1.00 86.56 193 VAL A C 1
ATOM 1533 O O . VAL A 1 193 ? -0.095 -16.066 4.568 1.00 86.56 193 VAL A O 1
ATOM 1536 N N . LEU A 1 194 ? 2.047 -16.295 3.945 1.00 87.12 194 LEU A N 1
ATOM 1537 C CA . LEU A 1 194 ? 2.539 -16.559 5.298 1.00 87.12 194 LEU A CA 1
ATOM 1538 C C . LEU A 1 194 ? 2.262 -15.376 6.230 1.00 87.12 194 LEU A C 1
ATOM 1540 O O . LEU A 1 194 ? 1.767 -15.586 7.336 1.00 87.12 194 LEU A O 1
ATOM 1544 N N . ALA A 1 195 ? 2.514 -14.143 5.784 1.00 83.62 195 ALA A N 1
ATOM 1545 C CA . ALA A 1 195 ? 2.219 -12.938 6.554 1.00 83.62 195 ALA A CA 1
ATOM 1546 C C . ALA A 1 195 ? 0.728 -12.844 6.914 1.00 83.62 195 ALA A C 1
ATOM 1548 O O . ALA A 1 195 ? 0.397 -12.568 8.068 1.00 83.62 195 ALA A O 1
ATOM 1549 N N . LEU A 1 196 ? -0.167 -13.161 5.971 1.00 83.06 196 LEU A N 1
ATOM 1550 C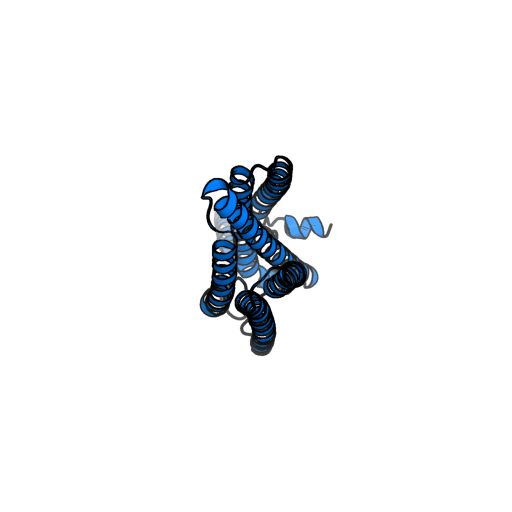 CA . LEU A 1 196 ? -1.611 -13.224 6.203 1.00 83.06 196 LEU A CA 1
ATOM 1551 C C . LEU A 1 196 ? -1.958 -14.278 7.267 1.00 83.06 196 LEU A C 1
ATOM 1553 O O . LEU A 1 196 ? -2.645 -13.963 8.242 1.00 83.06 196 LEU A O 1
ATOM 1557 N N . PHE A 1 197 ? -1.451 -15.507 7.134 1.00 84.00 197 PHE A N 1
ATOM 1558 C CA . PHE A 1 197 ? -1.694 -16.577 8.109 1.00 84.00 197 PHE A CA 1
ATOM 1559 C C . PHE A 1 197 ? -1.193 -16.209 9.507 1.00 84.00 197 PHE A C 1
ATOM 1561 O O . PHE A 1 197 ? -1.948 -16.305 10.478 1.00 84.00 197 PHE A O 1
ATOM 1568 N N . PHE A 1 198 ? 0.050 -15.734 9.621 1.00 83.75 198 PHE A N 1
ATOM 1569 C CA . PHE A 1 198 ? 0.599 -15.277 10.895 1.00 83.75 198 PHE A CA 1
ATOM 1570 C C . PHE A 1 198 ? -0.231 -14.138 11.481 1.00 83.75 198 PHE A C 1
ATOM 1572 O O . PHE A 1 198 ? -0.487 -14.136 12.685 1.00 83.75 198 PHE A O 1
ATOM 1579 N N . ARG A 1 199 ? -0.715 -13.207 10.654 1.00 78.25 199 ARG A N 1
ATOM 1580 C CA . ARG A 1 199 ? -1.565 -12.108 11.114 1.00 78.25 199 ARG A CA 1
ATOM 1581 C C . ARG A 1 199 ? -2.876 -12.621 11.697 1.00 78.25 199 ARG A C 1
ATOM 1583 O O . ARG A 1 199 ? -3.219 -12.227 12.807 1.00 78.25 199 ARG A O 1
ATOM 1590 N N . ILE A 1 200 ? -3.569 -13.540 11.022 1.00 79.81 200 ILE A N 1
ATOM 1591 C CA . ILE A 1 200 ? -4.801 -14.152 11.547 1.00 79.81 200 ILE A CA 1
ATOM 1592 C C . ILE A 1 200 ? -4.535 -14.835 12.895 1.00 79.81 200 ILE A C 1
ATOM 1594 O O . ILE A 1 200 ? -5.297 -14.639 13.841 1.00 79.81 200 ILE A O 1
ATOM 1598 N N . ILE A 1 201 ? -3.433 -15.581 13.016 1.00 81.62 201 ILE A N 1
ATOM 1599 C CA . ILE A 1 201 ? -3.056 -16.267 14.261 1.00 81.62 201 ILE A CA 1
ATOM 1600 C C . ILE A 1 201 ? -2.780 -15.258 15.384 1.00 81.62 201 ILE A C 1
ATOM 1602 O O . ILE A 1 201 ? -3.276 -15.426 16.501 1.00 81.62 201 ILE A O 1
ATOM 1606 N N . ILE A 1 202 ? -2.024 -14.192 15.102 1.00 77.56 202 ILE A N 1
ATOM 1607 C CA . ILE A 1 202 ? -1.725 -13.127 16.068 1.00 77.56 202 ILE A CA 1
ATOM 1608 C C . ILE A 1 202 ? -3.019 -12.449 16.519 1.00 77.56 202 ILE A C 1
ATOM 1610 O O . ILE A 1 202 ? -3.220 -12.256 17.718 1.00 77.56 202 ILE A O 1
ATOM 1614 N N . LEU A 1 203 ? -3.921 -12.125 15.595 1.00 73.12 203 LEU A N 1
ATOM 1615 C CA . LEU A 1 203 ? -5.197 -11.494 15.923 1.00 73.12 203 LEU A CA 1
ATOM 1616 C C . LEU A 1 203 ? -6.089 -12.399 16.754 1.00 73.12 203 LEU A C 1
ATOM 1618 O O . LEU A 1 203 ? -6.620 -11.955 17.771 1.00 73.12 203 LEU A O 1
ATOM 1622 N N . TYR A 1 204 ? -6.187 -13.673 16.388 1.00 76.69 204 TYR A N 1
ATOM 1623 C CA . TYR A 1 204 ? -6.934 -14.660 17.154 1.00 76.69 204 TYR A CA 1
ATOM 1624 C C . TYR A 1 204 ? -6.372 -14.818 18.575 1.00 76.69 204 TYR A C 1
ATOM 1626 O O . TYR A 1 204 ? -7.120 -14.765 19.554 1.00 76.69 204 TYR A O 1
ATOM 1634 N N . SER A 1 205 ? -5.047 -14.922 18.708 1.00 73.94 205 SER A N 1
ATOM 1635 C CA . SER A 1 205 ? -4.360 -15.011 20.001 1.00 73.94 205 SER A CA 1
ATOM 1636 C C . SER A 1 205 ? -4.595 -13.764 20.862 1.00 73.94 205 SER A C 1
ATOM 1638 O O . SER A 1 205 ? -4.960 -13.859 22.037 1.00 73.94 205 SER A O 1
ATOM 1640 N N . ARG A 1 206 ? -4.476 -12.567 20.279 1.00 70.44 206 ARG A N 1
ATOM 1641 C CA . ARG A 1 206 ? -4.673 -11.294 20.993 1.00 70.44 206 ARG A CA 1
ATOM 1642 C C . ARG A 1 206 ? -6.129 -11.055 21.381 1.00 70.44 206 ARG A C 1
ATOM 1644 O O . ARG A 1 206 ? -6.368 -10.512 22.461 1.00 70.44 206 ARG A O 1
ATOM 1651 N N . ASN A 1 207 ? -7.075 -11.495 20.552 1.00 69.50 207 ASN A N 1
ATOM 1652 C CA . ASN A 1 207 ? -8.499 -11.477 20.869 1.00 69.50 207 ASN A CA 1
ATOM 1653 C C . ASN A 1 207 ? -8.803 -12.394 22.063 1.00 69.50 207 ASN A C 1
ATOM 1655 O O . ASN A 1 207 ? -9.401 -11.956 23.042 1.00 69.50 207 ASN A O 1
ATOM 1659 N N . LYS A 1 208 ? -8.272 -13.626 22.057 1.00 65.44 208 LYS A N 1
ATOM 1660 C CA . LYS A 1 208 ? -8.413 -14.581 23.169 1.00 65.44 208 LYS A CA 1
ATOM 1661 C C . LYS A 1 208 ? -7.831 -14.055 24.488 1.00 65.44 208 LYS A C 1
ATOM 1663 O O . LYS A 1 208 ? -8.368 -14.336 25.554 1.00 65.44 208 LYS A O 1
ATOM 1668 N N . HIS A 1 209 ? -6.756 -13.268 24.431 1.00 59.41 209 HIS A N 1
ATOM 1669 C CA . HIS A 1 209 ? -6.110 -12.695 25.615 1.00 59.41 209 HIS A CA 1
ATOM 1670 C C . HIS A 1 209 ? -6.700 -11.356 26.105 1.00 59.41 209 HIS A C 1
ATOM 1672 O O . HIS A 1 209 ? -6.131 -10.761 27.021 1.00 59.41 209 HIS A O 1
ATOM 1678 N N . ASN A 1 210 ? -7.827 -10.872 25.557 1.00 53.38 210 ASN A N 1
ATOM 1679 C CA . ASN A 1 210 ? -8.569 -9.689 26.040 1.00 53.38 210 ASN A CA 1
ATOM 1680 C C . ASN A 1 210 ? -7.730 -8.403 26.242 1.00 53.38 210 ASN A C 1
ATOM 1682 O O . ASN A 1 210 ? -8.141 -7.476 26.943 1.00 53.38 210 ASN A O 1
ATOM 1686 N N . LYS A 1 211 ? -6.552 -8.301 25.611 1.00 51.72 211 LYS A N 1
ATOM 1687 C CA . LYS A 1 211 ? -5.694 -7.104 25.685 1.00 51.72 211 LYS A CA 1
ATOM 1688 C C . LYS A 1 211 ? -6.186 -5.961 24.790 1.00 51.72 211 LYS A C 1
ATOM 1690 O O . LYS A 1 211 ? -5.703 -4.846 24.936 1.00 51.72 211 LYS A O 1
ATOM 1695 N N . LEU A 1 212 ? -7.154 -6.216 23.906 1.00 51.12 212 LEU A N 1
ATOM 1696 C CA . LEU A 1 212 ? -7.669 -5.243 22.933 1.00 51.12 212 LEU A CA 1
ATOM 1697 C C . LEU A 1 212 ? -8.412 -4.058 23.565 1.00 51.12 212 LEU A C 1
ATOM 1699 O O . LEU A 1 212 ? -8.441 -2.985 22.978 1.00 51.12 212 LEU A O 1
ATOM 1703 N N . TYR A 1 213 ? -8.973 -4.223 24.768 1.00 51.62 213 TYR A N 1
ATOM 1704 C CA . TYR A 1 213 ? -9.877 -3.225 25.356 1.00 51.62 213 TYR A CA 1
ATOM 1705 C C . TYR A 1 213 ? -9.448 -2.726 26.742 1.00 51.62 213 TYR A C 1
ATOM 1707 O O . TYR A 1 213 ? -10.184 -1.967 27.377 1.00 51.62 213 TYR A O 1
ATOM 1715 N N . LYS A 1 214 ? -8.283 -3.145 27.257 1.00 39.84 214 LYS A N 1
ATOM 1716 C CA . LYS A 1 214 ? -7.935 -2.963 28.679 1.00 39.84 214 LYS A CA 1
ATOM 1717 C C . LYS A 1 214 ? -7.079 -1.736 29.019 1.00 39.84 214 LYS A C 1
ATOM 1719 O O . LYS A 1 214 ? -6.904 -1.488 30.205 1.00 39.84 214 LYS A O 1
ATOM 1724 N N . MET A 1 215 ? -6.591 -0.946 28.057 1.00 41.25 215 MET A N 1
ATOM 1725 C CA . MET A 1 215 ? -5.699 0.188 28.358 1.00 41.25 215 MET A CA 1
ATOM 1726 C C . MET A 1 215 ? -6.208 1.545 27.862 1.00 41.25 215 MET A C 1
ATOM 1728 O O . MET A 1 215 ? -6.584 1.702 26.706 1.00 41.25 215 MET A O 1
ATOM 1732 N N . SER A 1 216 ? -6.187 2.481 28.820 1.00 42.53 216 SER A N 1
ATOM 1733 C CA . SER A 1 216 ? -6.320 3.941 28.747 1.00 42.53 216 SER A CA 1
ATOM 1734 C C . SER A 1 216 ? -7.604 4.512 28.144 1.00 42.53 216 SER A C 1
ATOM 1736 O O . SER A 1 216 ? -7.707 4.763 26.952 1.00 42.53 216 SER A O 1
ATOM 1738 N N . THR A 1 217 ? -8.546 4.835 29.028 1.00 44.38 217 THR A N 1
ATOM 1739 C CA . THR A 1 217 ? -9.392 6.027 28.904 1.00 44.38 217 THR A CA 1
ATOM 1740 C C . THR A 1 217 ? -8.569 7.274 29.258 1.00 44.38 217 THR A C 1
ATOM 1742 O O . THR A 1 217 ? -8.314 7.486 30.443 1.00 44.38 217 THR A O 1
ATOM 1745 N N . PRO A 1 218 ? -8.211 8.160 28.317 1.00 41.00 218 PRO A N 1
ATOM 1746 C CA . PRO A 1 218 ? -8.339 9.582 28.560 1.00 41.00 218 PRO A CA 1
ATOM 1747 C C . PRO A 1 218 ? -9.806 9.917 28.306 1.00 41.00 218 PRO A C 1
ATOM 1749 O O . PRO A 1 218 ? -10.310 9.829 27.187 1.00 41.00 218 PRO A O 1
ATOM 1752 N N . GLY A 1 219 ? -10.531 10.160 29.393 1.00 39.94 219 GLY A N 1
ATOM 1753 C CA . GLY A 1 219 ? -11.963 10.375 29.346 1.00 39.94 219 GLY A CA 1
ATOM 1754 C C . GLY A 1 219 ? -12.329 11.538 28.432 1.00 39.94 219 GLY A C 1
ATOM 1755 O O . GLY A 1 219 ? -11.943 12.674 28.685 1.00 39.94 219 GLY A O 1
ATOM 1756 N N . CYS A 1 220 ? -13.250 11.286 27.504 1.00 42.75 220 CYS A N 1
ATOM 1757 C CA . CYS A 1 220 ? -14.203 12.290 27.025 1.00 42.75 220 CYS A CA 1
ATOM 1758 C C . CYS A 1 220 ? -15.219 12.648 28.144 1.00 42.75 220 CYS A C 1
ATOM 1760 O O . CYS A 1 220 ? -16.411 12.798 27.916 1.00 42.75 220 CYS A O 1
ATOM 1762 N N . ASN A 1 221 ? -14.737 12.713 29.389 1.00 42.28 221 ASN A N 1
ATOM 1763 C CA . ASN A 1 221 ? -15.458 13.115 30.592 1.00 42.28 221 ASN A CA 1
ATOM 1764 C C . ASN A 1 221 ? -14.847 14.395 31.189 1.00 42.28 221 ASN A C 1
ATOM 1766 O O . ASN A 1 221 ? -15.418 14.935 32.133 1.00 42.28 221 ASN A O 1
ATOM 1770 N N . SER A 1 222 ? -13.731 14.917 30.654 1.00 42.56 222 SER A N 1
ATOM 1771 C CA . SER A 1 222 ? -13.146 16.176 31.141 1.00 42.56 222 SER A CA 1
ATOM 1772 C C . SER A 1 222 ? -14.079 17.375 30.931 1.00 42.56 222 SER A C 1
ATOM 1774 O O . SER A 1 222 ? -14.134 18.244 31.790 1.00 42.56 222 SER A O 1
ATOM 1776 N N . HIS A 1 223 ? -14.920 17.373 29.890 1.00 41.41 223 HIS A N 1
ATOM 1777 C CA . HIS A 1 223 ? -15.913 18.440 29.699 1.00 41.41 223 HIS A CA 1
ATOM 1778 C C . HIS A 1 223 ? -17.159 18.334 30.597 1.00 41.41 223 HIS A C 1
ATOM 1780 O O . HIS A 1 223 ? -17.869 19.322 30.760 1.00 41.41 223 HIS A O 1
ATOM 1786 N N . HIS A 1 224 ? -17.415 17.186 31.239 1.00 41.56 224 HIS A N 1
ATOM 1787 C CA . HIS A 1 224 ? -18.460 17.088 32.270 1.00 41.56 224 HIS A CA 1
ATOM 1788 C C . HIS A 1 224 ? -17.983 17.562 33.654 1.00 41.56 224 HIS A C 1
ATOM 1790 O O . HIS A 1 224 ? -18.818 17.880 34.503 1.00 41.56 224 HIS A O 1
ATOM 1796 N N . ALA A 1 225 ? -16.667 17.640 33.887 1.00 43.56 225 ALA A N 1
ATOM 1797 C CA . ALA A 1 225 ? -16.117 18.283 35.080 1.00 43.56 225 ALA A CA 1
ATOM 1798 C C . ALA A 1 225 ? -16.229 19.815 34.985 1.00 43.56 225 ALA A C 1
ATOM 1800 O O . ALA A 1 225 ? -16.653 20.445 35.952 1.00 43.56 225 ALA A O 1
ATOM 1801 N N . ASP A 1 226 ? -15.974 20.388 33.804 1.00 46.66 226 ASP A N 1
ATOM 1802 C CA . ASP A 1 226 ? -16.089 21.835 33.575 1.00 46.66 226 ASP A CA 1
ATOM 1803 C C . ASP A 1 226 ? -17.542 22.327 33.566 1.00 46.66 226 ASP A C 1
ATOM 1805 O O . ASP A 1 226 ? -17.843 23.344 34.185 1.00 46.66 226 ASP A O 1
ATOM 1809 N N . GLN A 1 227 ? -18.484 21.579 32.976 1.00 49.09 227 GLN A N 1
ATOM 1810 C CA . GLN A 1 227 ? -19.899 21.980 33.015 1.00 49.09 227 GLN A CA 1
ATOM 1811 C C . GLN A 1 227 ? -20.506 21.907 34.423 1.00 49.09 227 GLN A C 1
ATOM 1813 O O . GLN A 1 227 ? -21.343 22.736 34.766 1.00 49.09 227 GLN A O 1
ATOM 1818 N N . ASN A 1 228 ? -20.059 20.975 35.274 1.00 46.88 228 ASN A N 1
ATOM 1819 C CA . ASN A 1 228 ? -20.459 20.952 36.686 1.00 46.88 228 ASN A CA 1
ATOM 1820 C C . ASN A 1 228 ? -19.829 22.093 37.504 1.00 46.88 228 ASN A C 1
ATOM 1822 O O . ASN A 1 228 ? -20.410 22.503 38.509 1.00 46.88 228 ASN A O 1
ATOM 1826 N N . LEU A 1 229 ? -18.659 22.600 37.103 1.00 51.47 229 LEU A N 1
ATOM 1827 C CA . LEU A 1 229 ? -18.036 23.780 37.707 1.00 51.47 229 LEU A CA 1
ATOM 1828 C C . LEU A 1 229 ? -18.761 25.062 37.290 1.00 51.47 229 LEU A C 1
ATOM 1830 O O . LEU A 1 229 ? -19.116 25.841 38.168 1.00 51.47 229 LEU A O 1
ATOM 1834 N N . GLU A 1 230 ? -19.080 25.246 36.007 1.00 51.91 230 GLU A N 1
ATOM 1835 C CA . GLU A 1 230 ? -19.871 26.400 35.546 1.00 51.91 230 GLU A CA 1
ATOM 1836 C C . GLU A 1 230 ? -21.285 26.409 36.142 1.00 51.91 230 GLU A C 1
ATOM 1838 O O . GLU A 1 230 ? -21.774 27.448 36.582 1.00 51.91 230 GLU A O 1
ATOM 1843 N N . GLN A 1 231 ? -21.932 25.245 36.245 1.00 53.00 231 GLN A N 1
ATOM 1844 C CA . GLN A 1 231 ? -23.260 25.134 36.849 1.00 53.00 231 GLN A CA 1
ATOM 1845 C C . GLN A 1 231 ? -23.231 25.321 38.375 1.00 53.00 231 GLN A C 1
ATOM 1847 O O . GLN A 1 231 ? -24.194 25.828 38.946 1.00 53.00 231 GLN A O 1
ATOM 1852 N N . LYS A 1 232 ? -22.122 24.974 39.047 1.00 50.72 232 LYS A N 1
ATOM 1853 C CA . LYS A 1 232 ? -21.904 25.348 40.451 1.00 50.72 232 LYS A CA 1
ATOM 1854 C C . LYS A 1 232 ? -21.668 26.847 40.600 1.00 50.72 232 LYS A C 1
ATOM 1856 O O . LYS A 1 232 ? -22.292 27.431 41.471 1.00 50.72 232 LYS A O 1
ATOM 1861 N N . ILE A 1 233 ? -20.828 27.468 39.772 1.00 56.44 233 ILE A N 1
ATOM 1862 C CA . ILE A 1 233 ? -20.520 28.909 39.838 1.00 56.44 233 ILE A CA 1
ATOM 1863 C C . ILE A 1 233 ? -21.782 29.759 39.615 1.00 56.44 233 ILE A C 1
ATOM 1865 O O . ILE A 1 233 ? -22.002 30.715 40.352 1.00 56.44 233 ILE A O 1
ATOM 1869 N N . ASN A 1 234 ? -22.667 29.355 38.702 1.00 52.28 234 ASN A N 1
ATOM 1870 C CA . ASN A 1 234 ? -23.936 30.046 38.438 1.00 52.28 234 ASN A CA 1
ATOM 1871 C C . ASN A 1 234 ? -25.018 29.857 39.518 1.00 52.28 234 ASN A C 1
ATOM 1873 O O . ASN A 1 234 ? -26.035 30.530 39.458 1.00 52.28 234 ASN A O 1
ATOM 1877 N N . ASN A 1 235 ? -24.821 28.960 40.490 1.00 53.56 235 ASN A N 1
ATOM 1878 C CA . ASN A 1 235 ? -25.702 28.828 41.660 1.00 53.56 235 ASN A CA 1
ATOM 1879 C C . ASN A 1 235 ? -25.212 29.654 42.868 1.00 53.56 235 ASN A C 1
ATOM 1881 O O . ASN A 1 235 ? -25.870 29.651 43.908 1.00 53.56 235 ASN A O 1
ATOM 1885 N N . TRP A 1 236 ? -24.055 30.317 42.759 1.00 50.56 236 TRP A N 1
ATOM 1886 C CA . TRP A 1 236 ? -23.495 31.203 43.791 1.00 50.56 236 TRP A CA 1
ATOM 1887 C C . TRP A 1 236 ? -23.641 32.701 43.464 1.00 50.56 236 TRP A C 1
ATOM 1889 O O . TRP A 1 236 ? -23.273 33.526 44.300 1.00 50.56 236 TRP A O 1
ATOM 1899 N N . TYR A 1 237 ? -24.182 33.041 42.291 1.00 46.12 237 TYR A N 1
ATOM 1900 C CA . TYR A 1 237 ? -24.606 34.390 41.896 1.00 46.12 237 TYR A CA 1
ATOM 1901 C C . TYR A 1 237 ? -26.128 34.436 41.770 1.00 46.12 237 TYR A C 1
ATOM 1903 O O . TYR A 1 237 ? -26.700 35.495 42.108 1.00 46.12 237 TYR A O 1
#

Organism: Portunus trituberculatus (NCBI:txid210409)

Foldseek 3Di:
DVVCCQCQNDPPDRLHLADPLLVVLVVVLVVLVVQLVVCVVVVPLVSNLVSLVSNLVSLVVSLQRLLVSCLQCLLVCVVPDVVSNVVSLVVSQVSLLSSLVSVVSNLVSVLSCCCPVVVDDSQVSLLVSLVVLQVVLVVCLVCCVPPCVRRSLSHQCSLVSQLVVLVVVQVVCVVPDDPVSNVSSVVSNVSSVVSSVVSVVVSVVVVVVPPNNPDDDPDPCPVVVVVVVVVVVVVVD

Radius of gyration: 22.4 Å; chains: 1; bounding box: 48×53×66 Å

pLDDT: mean 73.84, std 15.78, range [38.25, 92.19]

Secondary structure (DSSP, 8-state):
-HHHHHHH-SSS----SS-HHHHHHHHHHHHHHHHHHHHHHTT-HHHHHHHHHHHHHHHHHHHHHHHHHHHHHHHHHHHH-HHHHHHHHHHHHHHHHHHHHHHHHHHHHHHHHHHHTS---HHHHHHHHHHHHHHHHHHHHHHHHHTSTTTSTT--HHHHHHHHHHHHHHHHHTTTS-HHHHHHHHHHHHHHHHHHHHHHHHHHHHHHTTTTS-S----TTHHHHHHHHHHHHTT--